Protein AF-D9ZNB1-F1 (afdb_monomer_lite)

Structure (mmCIF, N/CA/C/O backbone):
data_AF-D9ZNB1-F1
#
_entry.id   AF-D9ZNB1-F1
#
loop_
_atom_site.group_PDB
_atom_site.id
_atom_site.type_symbol
_atom_site.label_atom_id
_atom_site.label_alt_id
_atom_site.label_comp_id
_atom_site.label_asym_id
_atom_site.label_entity_id
_atom_site.label_seq_id
_atom_site.pdbx_PDB_ins_code
_atom_site.Cartn_x
_atom_site.Cartn_y
_atom_site.Cartn_z
_atom_site.occupancy
_atom_site.B_iso_or_equiv
_atom_site.auth_seq_id
_atom_site.auth_comp_id
_atom_site.auth_asym_id
_atom_site.auth_atom_id
_atom_site.pdbx_PDB_model_num
ATOM 1 N N . LYS A 1 1 ? -33.745 7.084 -6.296 1.00 55.97 1 LYS A N 1
ATOM 2 C CA . LYS A 1 1 ? -33.841 6.825 -4.842 1.00 55.97 1 LYS A CA 1
ATOM 3 C C . LYS A 1 1 ? -33.236 5.463 -4.543 1.00 55.97 1 LYS A C 1
ATOM 5 O O . LYS A 1 1 ? -32.115 5.481 -4.077 1.00 55.97 1 LYS A O 1
ATOM 10 N N . GLU A 1 2 ? -33.804 4.361 -5.046 1.00 71.06 2 GLU A N 1
ATOM 11 C CA . GLU A 1 2 ? -33.255 2.997 -4.862 1.00 71.06 2 GLU A CA 1
ATOM 12 C C . GLU A 1 2 ? -31.749 2.839 -5.142 1.00 71.06 2 GLU A C 1
ATOM 14 O O . GLU A 1 2 ? -31.049 2.213 -4.363 1.00 71.06 2 GLU A O 1
ATOM 19 N N . LEU A 1 3 ? -31.217 3.439 -6.212 1.00 70.44 3 LEU A N 1
ATOM 20 C CA . LEU A 1 3 ? -29.796 3.292 -6.569 1.00 70.44 3 LEU A CA 1
ATOM 21 C C . LEU A 1 3 ? -28.836 3.960 -5.569 1.00 70.44 3 LEU A C 1
ATOM 23 O O . LEU A 1 3 ? -27.755 3.444 -5.312 1.00 70.44 3 LEU A O 1
ATOM 27 N N . MET A 1 4 ? -29.246 5.091 -4.995 1.00 76.38 4 MET A N 1
ATOM 28 C CA . MET A 1 4 ? -28.465 5.794 -3.973 1.00 76.38 4 MET A CA 1
ATOM 29 C C . MET A 1 4 ? -28.568 5.073 -2.628 1.00 76.38 4 MET A C 1
ATOM 31 O O . MET A 1 4 ? -27.586 4.992 -1.900 1.00 76.38 4 MET A O 1
ATOM 35 N N . ASP A 1 5 ? -29.734 4.491 -2.343 1.00 80.62 5 ASP A N 1
ATOM 36 C CA . ASP A 1 5 ? -29.949 3.678 -1.147 1.00 80.62 5 ASP A CA 1
ATOM 37 C C . ASP A 1 5 ? -29.066 2.412 -1.193 1.00 80.62 5 ASP A C 1
ATOM 39 O O . ASP A 1 5 ? -28.402 2.093 -0.210 1.00 80.62 5 ASP A O 1
ATOM 43 N N . LEU A 1 6 ? -28.945 1.770 -2.364 1.00 87.06 6 LEU A N 1
ATOM 44 C CA . LEU A 1 6 ? -28.043 0.629 -2.588 1.00 87.06 6 LEU A CA 1
ATOM 45 C C . LEU A 1 6 ? -26.555 1.001 -2.472 1.00 87.06 6 LEU A C 1
ATOM 47 O O . LEU A 1 6 ? -25.766 0.223 -1.943 1.00 87.06 6 LEU A O 1
ATOM 51 N N . GLN A 1 7 ? -26.150 2.182 -2.952 1.00 87.31 7 GLN A N 1
ATOM 52 C CA . GLN A 1 7 ? -24.760 2.650 -2.833 1.00 87.31 7 GLN A CA 1
ATOM 53 C C . GLN A 1 7 ? -24.354 2.914 -1.377 1.00 87.31 7 GLN A C 1
ATOM 55 O O . GLN A 1 7 ? -23.200 2.696 -1.009 1.00 87.31 7 GLN A O 1
ATOM 60 N N . LEU A 1 8 ? -25.292 3.380 -0.550 1.00 88.75 8 LEU A N 1
ATOM 61 C CA . LEU A 1 8 ? -25.042 3.700 0.854 1.00 88.75 8 LEU A CA 1
ATOM 62 C C . LEU A 1 8 ? -25.183 2.492 1.787 1.00 88.75 8 LEU A C 1
ATOM 64 O O . LEU A 1 8 ? -24.652 2.529 2.892 1.00 88.75 8 LEU A O 1
ATOM 68 N N . GLU A 1 9 ? -25.830 1.408 1.353 1.00 89.19 9 GLU A N 1
ATOM 69 C CA . GLU A 1 9 ? -26.127 0.240 2.196 1.00 89.19 9 GLU A CA 1
ATOM 70 C C . GLU A 1 9 ? -24.878 -0.379 2.850 1.00 89.19 9 GLU A C 1
ATOM 72 O O . GLU A 1 9 ? -24.932 -0.823 3.996 1.00 89.19 9 GLU A O 1
ATOM 77 N N . ARG A 1 10 ? -23.742 -0.402 2.138 1.00 89.56 10 ARG A N 1
ATOM 78 C CA . ARG A 1 10 ? -22.479 -1.013 2.605 1.00 89.56 10 ARG A CA 1
ATOM 79 C C . ARG A 1 10 ? -21.280 -0.071 2.540 1.00 89.56 10 ARG A C 1
ATOM 81 O O . ARG A 1 10 ? -20.132 -0.513 2.533 1.00 89.56 10 ARG A O 1
ATOM 88 N N . ILE A 1 11 ? -21.528 1.237 2.492 1.00 91.50 11 ILE A N 1
ATOM 89 C CA . ILE A 1 11 ? -20.459 2.242 2.408 1.00 91.50 11 ILE A CA 1
ATOM 90 C C . ILE A 1 11 ? -19.550 2.227 3.649 1.00 91.50 11 ILE A C 1
ATOM 92 O O . ILE A 1 11 ? -18.359 2.522 3.562 1.00 91.50 11 ILE A O 1
ATOM 96 N N . ASN A 1 12 ? -20.097 1.813 4.795 1.00 90.81 12 ASN A N 1
ATOM 97 C CA . ASN A 1 12 ? -19.417 1.750 6.087 1.00 90.81 12 ASN A CA 1
ATOM 98 C C . ASN A 1 12 ? -18.212 0.790 6.125 1.00 90.81 12 ASN A C 1
ATOM 100 O O . ASN A 1 12 ? -17.349 0.946 6.993 1.00 90.81 12 ASN A O 1
ATOM 104 N N . VAL A 1 13 ? -18.139 -0.169 5.191 1.00 92.62 13 VAL A N 1
ATOM 105 C CA . VAL A 1 13 ? -17.016 -1.114 5.062 1.00 92.62 13 VAL A CA 1
ATOM 106 C C . VAL A 1 13 ? -15.708 -0.366 4.800 1.00 92.62 13 VAL A C 1
ATOM 108 O O . VAL A 1 13 ? -14.716 -0.600 5.482 1.00 92.62 13 VAL A O 1
ATOM 111 N N . TYR A 1 14 ? -15.726 0.583 3.862 1.00 94.12 14 TYR A N 1
ATOM 112 C CA . TYR A 1 14 ? -14.538 1.331 3.437 1.00 94.12 14 TYR A CA 1
ATOM 113 C C . TYR A 1 14 ? -14.492 2.765 3.956 1.00 94.12 14 TYR A C 1
ATOM 115 O O . TYR A 1 14 ? -13.427 3.382 3.968 1.00 94.12 14 TYR A O 1
ATOM 123 N N . TYR A 1 15 ? -15.625 3.305 4.403 1.00 93.88 15 TYR A N 1
ATOM 124 C CA . TYR A 1 15 ? -15.724 4.686 4.849 1.00 93.88 15 TYR A CA 1
ATOM 125 C C . TYR A 1 15 ? -16.226 4.781 6.289 1.00 93.88 15 TYR A C 1
ATOM 127 O O . TYR A 1 15 ? -17.107 4.051 6.736 1.00 93.88 15 TYR A O 1
ATOM 135 N N . ASN A 1 16 ? -15.665 5.736 7.018 1.00 90.69 16 ASN A N 1
ATOM 136 C CA . ASN A 1 16 ? -16.231 6.257 8.249 1.00 90.69 16 ASN A CA 1
ATOM 137 C C . ASN A 1 16 ? -17.241 7.354 7.906 1.00 90.69 16 ASN A C 1
ATOM 139 O O . ASN A 1 16 ? -16.922 8.257 7.129 1.00 90.69 16 ASN A O 1
ATOM 143 N N . GLU A 1 17 ? -18.416 7.330 8.527 1.00 88.81 17 GLU A N 1
ATOM 144 C CA . GLU A 1 17 ? -19.334 8.465 8.483 1.00 88.81 17 GLU A CA 1
ATOM 145 C C . GLU A 1 17 ? -18.879 9.522 9.500 1.00 88.81 17 GLU A C 1
ATOM 147 O O . GLU A 1 17 ? -18.821 9.283 10.705 1.00 88.81 17 GLU A O 1
ATOM 152 N N . GLY A 1 18 ? -18.471 10.684 8.999 1.00 81.75 18 GLY A N 1
ATOM 153 C CA . GLY A 1 18 ? -18.115 11.849 9.795 1.00 81.75 18 GLY A CA 1
ATOM 154 C C . GLY A 1 18 ? -19.288 12.813 9.976 1.00 81.75 18 GLY A C 1
ATOM 155 O O . GLY A 1 18 ? -20.417 12.578 9.549 1.00 81.75 18 GLY A O 1
ATOM 156 N N . ASN A 1 19 ? -19.003 13.970 10.575 1.00 78.56 19 ASN A N 1
ATOM 157 C CA . ASN A 1 19 ? -20.013 15.008 10.768 1.00 78.56 19 ASN A CA 1
ATOM 158 C C . ASN A 1 19 ? -20.568 15.522 9.427 1.00 78.56 19 ASN A C 1
ATOM 160 O O . ASN A 1 19 ? -19.823 15.719 8.466 1.00 78.56 19 ASN A O 1
ATOM 164 N N . GLN A 1 20 ? -21.870 15.826 9.411 1.00 79.31 20 GLN A N 1
ATOM 165 C CA . GLN A 1 20 ? -22.581 16.430 8.273 1.00 79.31 20 GLN A CA 1
ATOM 166 C C . GLN A 1 20 ? -22.623 15.554 7.004 1.00 79.31 20 GLN A C 1
ATOM 168 O O . GLN A 1 20 ? -22.636 16.086 5.896 1.00 79.31 20 GLN A O 1
ATOM 173 N N . GLY A 1 21 ? -22.646 14.223 7.148 1.00 79.62 21 GLY A N 1
ATOM 174 C CA . GLY A 1 21 ? -22.774 13.300 6.011 1.00 79.62 21 GLY A CA 1
ATOM 175 C C . GLY A 1 21 ? -21.519 13.214 5.137 1.00 79.62 21 GLY A C 1
ATOM 176 O O . GLY A 1 21 ? -21.605 12.882 3.955 1.00 79.62 21 GLY A O 1
ATOM 177 N N . LYS A 1 22 ? -20.346 13.550 5.693 1.00 87.56 22 LYS A N 1
ATOM 178 C CA . LYS A 1 22 ? -19.055 13.378 5.017 1.00 87.56 22 LYS A CA 1
ATOM 179 C C . LYS A 1 22 ? -18.529 11.967 5.244 1.00 87.56 22 LYS A C 1
ATOM 181 O O . LYS A 1 22 ? -18.297 11.582 6.384 1.00 87.56 22 LYS A O 1
ATOM 186 N N . TYR A 1 23 ? -18.264 11.244 4.165 1.00 90.56 23 TYR A N 1
ATOM 187 C CA . TYR A 1 23 ? -17.655 9.918 4.216 1.00 90.56 23 TYR A CA 1
ATOM 188 C C . TYR A 1 23 ? -16.141 10.026 4.067 1.00 90.56 23 TYR A C 1
ATOM 190 O O . TYR A 1 23 ? -15.641 10.608 3.105 1.00 90.56 23 TYR A O 1
ATOM 198 N N . VAL A 1 24 ? -15.414 9.474 5.031 1.00 92.25 24 VAL A N 1
ATOM 199 C CA . VAL A 1 24 ? -13.955 9.558 5.110 1.00 92.25 24 VAL A CA 1
ATOM 200 C C . VAL A 1 24 ? -13.360 8.160 4.944 1.00 92.25 24 VAL A C 1
ATOM 202 O O . VAL A 1 24 ? -13.739 7.276 5.713 1.00 92.25 24 VAL A O 1
ATOM 205 N N . PRO A 1 25 ? -12.438 7.928 3.992 1.00 94.38 25 PRO A N 1
ATOM 206 C CA . PRO A 1 25 ? -11.851 6.608 3.777 1.00 94.38 25 PRO A CA 1
ATOM 207 C C . PRO A 1 25 ? -11.170 6.054 5.036 1.00 94.38 25 PRO A C 1
ATOM 209 O O . PRO A 1 25 ? -10.446 6.773 5.731 1.00 94.38 25 PRO A O 1
ATOM 212 N N . ARG A 1 26 ? -11.364 4.760 5.305 1.00 94.44 26 ARG A N 1
ATOM 213 C CA . ARG A 1 26 ? -10.605 3.975 6.292 1.00 94.44 26 ARG A CA 1
ATOM 214 C C . ARG A 1 26 ? -9.258 3.575 5.686 1.00 94.44 26 ARG A C 1
ATOM 216 O O . ARG A 1 26 ? -9.045 2.423 5.329 1.00 94.44 26 ARG A O 1
ATOM 223 N N . ALA A 1 27 ? -8.374 4.553 5.512 1.00 94.56 27 ALA A N 1
ATOM 224 C CA . ALA A 1 27 ? -7.068 4.359 4.891 1.00 94.56 27 ALA A CA 1
ATOM 225 C C . ALA A 1 27 ? -5.950 4.964 5.744 1.00 94.56 27 ALA A C 1
ATOM 227 O O . ALA A 1 27 ? -6.138 6.001 6.387 1.00 94.56 27 ALA A O 1
ATOM 228 N N . VAL A 1 28 ? -4.782 4.323 5.698 1.00 95.62 28 VAL A N 1
ATOM 229 C CA . VAL A 1 28 ? -3.520 4.819 6.256 1.00 95.62 28 VAL A CA 1
ATOM 230 C C . VAL A 1 28 ? -2.522 4.887 5.106 1.00 95.62 28 VAL A C 1
ATOM 232 O O . VAL A 1 28 ? -2.307 3.894 4.414 1.00 95.62 28 VAL A O 1
ATOM 235 N N . LEU A 1 29 ? -1.962 6.070 4.866 1.00 95.31 29 LEU A N 1
ATOM 236 C CA . LEU A 1 29 ? -1.001 6.320 3.800 1.00 95.31 29 LEU A CA 1
ATOM 237 C C . LEU A 1 29 ? 0.384 6.407 4.416 1.00 95.31 29 LEU A C 1
ATOM 239 O O . LEU A 1 29 ? 0.616 7.228 5.304 1.00 95.31 29 LEU A O 1
ATOM 243 N N . VAL A 1 30 ? 1.280 5.550 3.939 1.00 95.25 30 VAL A N 1
ATOM 244 C CA . VAL A 1 30 ? 2.605 5.367 4.523 1.00 95.25 30 VAL A CA 1
ATOM 245 C C . VAL A 1 30 ? 3.661 5.484 3.441 1.00 95.25 30 VAL A C 1
ATOM 247 O O . VAL A 1 30 ? 3.573 4.807 2.419 1.00 95.25 30 VAL A O 1
ATOM 250 N N . ASP A 1 31 ? 4.669 6.314 3.680 1.00 94.88 31 ASP A N 1
ATOM 251 C CA . ASP A 1 31 ? 5.884 6.344 2.870 1.00 94.88 31 ASP A CA 1
ATOM 252 C C . ASP A 1 31 ? 7.070 6.816 3.716 1.00 94.88 31 ASP A C 1
ATOM 254 O O . ASP A 1 31 ? 6.924 7.589 4.654 1.00 94.88 31 ASP A O 1
ATOM 258 N N . LEU A 1 32 ? 8.271 6.363 3.399 1.00 92.62 32 LEU A N 1
ATOM 259 C CA . LEU A 1 32 ? 9.486 6.811 4.073 1.00 92.62 32 LEU A CA 1
ATOM 260 C C . LEU A 1 32 ? 9.953 8.185 3.564 1.00 92.62 32 LEU A C 1
ATOM 262 O O . LEU A 1 32 ? 10.773 8.837 4.209 1.00 92.62 32 LEU A O 1
ATOM 266 N N . GLU A 1 33 ? 9.383 8.653 2.451 1.00 89.44 33 GLU A N 1
ATOM 267 C CA . GLU A 1 33 ? 9.642 9.967 1.869 1.00 89.44 33 GLU A CA 1
ATOM 268 C C . GLU A 1 33 ? 8.399 10.878 1.913 1.00 89.44 33 GLU A C 1
ATOM 270 O O . GLU A 1 33 ? 7.280 10.433 1.651 1.00 89.44 33 GLU A O 1
ATOM 275 N N . PRO A 1 34 ? 8.565 12.187 2.171 1.00 87.44 34 PRO A N 1
ATOM 276 C CA . PRO A 1 34 ? 7.436 13.117 2.234 1.00 87.44 34 PRO A CA 1
ATOM 277 C C . PRO A 1 34 ? 6.832 13.448 0.856 1.00 87.44 34 PRO A C 1
ATOM 279 O O . PRO A 1 34 ? 5.659 13.812 0.770 1.00 87.44 34 PRO A O 1
ATOM 282 N N . GLY A 1 35 ? 7.601 13.320 -0.234 1.00 87.88 35 GLY A N 1
ATOM 283 C CA . GLY A 1 35 ? 7.214 13.826 -1.561 1.00 87.88 35 GLY A CA 1
ATOM 284 C C . GLY A 1 35 ? 5.956 13.176 -2.153 1.00 87.88 35 GLY A C 1
ATOM 285 O O . GLY A 1 35 ? 5.152 13.841 -2.818 1.00 87.88 35 GLY A O 1
ATOM 286 N N . THR A 1 36 ? 5.731 11.893 -1.868 1.00 84.81 36 THR A N 1
ATOM 287 C CA . THR A 1 36 ? 4.535 11.169 -2.318 1.00 84.81 36 THR A CA 1
ATOM 288 C C . THR A 1 36 ? 3.267 11.730 -1.673 1.00 84.81 36 THR A C 1
ATOM 290 O O . THR A 1 36 ? 2.225 11.838 -2.322 1.00 84.81 36 THR A O 1
ATOM 293 N N . MET A 1 37 ? 3.352 12.167 -0.415 1.00 85.62 37 MET A N 1
ATOM 294 C CA . MET A 1 37 ? 2.199 12.655 0.346 1.00 85.62 37 MET A CA 1
ATOM 295 C C . MET A 1 37 ? 1.686 13.992 -0.182 1.00 85.62 37 MET A C 1
ATOM 297 O O . MET A 1 37 ? 0.474 14.188 -0.291 1.00 85.62 37 MET A O 1
ATOM 301 N N . ASP A 1 38 ? 2.592 14.885 -0.579 1.00 87.31 38 ASP A N 1
ATOM 302 C CA . ASP A 1 38 ? 2.224 16.157 -1.205 1.00 87.31 38 ASP A CA 1
ATOM 303 C C . ASP A 1 38 ? 1.520 15.933 -2.547 1.00 87.31 38 ASP A C 1
ATOM 305 O O . ASP A 1 38 ? 0.518 16.587 -2.845 1.00 87.31 38 ASP A O 1
ATOM 309 N N . SER A 1 39 ? 1.976 14.939 -3.314 1.00 89.12 39 SER A N 1
ATOM 310 C CA . SER A 1 39 ? 1.354 14.553 -4.584 1.00 89.12 39 SER A CA 1
ATOM 311 C C . SER A 1 39 ? -0.067 14.014 -4.386 1.00 89.12 39 SER A C 1
ATOM 313 O O . SER A 1 39 ? -0.981 14.397 -5.117 1.00 89.12 39 SER A O 1
ATOM 315 N N . VAL A 1 40 ? -0.291 13.178 -3.363 1.00 89.75 40 VAL A N 1
ATOM 316 C CA . VAL A 1 40 ? -1.633 12.668 -3.028 1.00 89.75 40 VAL A CA 1
ATOM 317 C C . VAL A 1 40 ? -2.554 13.799 -2.570 1.00 89.75 40 VAL A C 1
ATOM 319 O O . VAL A 1 40 ? -3.700 13.876 -3.014 1.00 89.75 40 VAL A O 1
ATOM 322 N N . ARG A 1 41 ? -2.063 14.707 -1.719 1.00 88.62 41 ARG A N 1
ATOM 323 C CA . ARG A 1 41 ? -2.841 15.853 -1.217 1.00 88.62 41 ARG A CA 1
ATOM 324 C C . ARG A 1 41 ? -3.224 16.836 -2.321 1.00 88.62 41 ARG A C 1
ATOM 326 O O . ARG A 1 41 ? -4.326 17.378 -2.279 1.00 88.62 41 ARG A O 1
ATOM 333 N N . ALA A 1 42 ? -2.341 17.046 -3.296 1.00 90.44 42 ALA A N 1
ATOM 334 C CA . ALA A 1 42 ? -2.604 17.872 -4.473 1.00 90.44 42 ALA A CA 1
ATOM 335 C C . ALA A 1 42 ? -3.517 17.184 -5.507 1.00 90.44 42 ALA A C 1
ATOM 337 O O . ALA A 1 42 ? -4.029 17.844 -6.412 1.00 90.44 42 ALA A O 1
ATOM 338 N N . GLY A 1 43 ? -3.725 15.870 -5.383 1.00 89.94 43 GLY A N 1
ATOM 339 C CA . GLY A 1 43 ? -4.595 15.093 -6.256 1.00 89.94 43 GLY A CA 1
ATOM 340 C C . GLY A 1 43 ? -6.085 15.439 -6.109 1.00 89.94 43 GLY A C 1
ATOM 341 O O . GLY A 1 43 ? -6.506 16.046 -5.121 1.00 89.94 43 GLY A O 1
ATOM 342 N N . PRO A 1 44 ? -6.930 14.991 -7.057 1.00 90.56 44 PRO A N 1
ATOM 343 C CA . PRO A 1 44 ? -8.357 15.337 -7.105 1.00 90.56 44 PRO A CA 1
ATOM 344 C C . PRO A 1 44 ? -9.139 14.901 -5.856 1.00 90.56 44 PRO A C 1
ATOM 346 O O . PRO A 1 44 ? -10.139 15.519 -5.500 1.00 90.56 44 PRO A O 1
ATOM 349 N N . HIS A 1 45 ? -8.667 13.853 -5.177 1.00 88.69 45 HIS A N 1
ATOM 350 C CA . HIS A 1 45 ? -9.302 13.261 -4.000 1.00 88.69 45 HIS A CA 1
ATOM 351 C C . HIS A 1 45 ? -8.484 13.449 -2.712 1.00 88.69 45 HIS A C 1
ATOM 353 O O . HIS A 1 45 ? -8.820 12.864 -1.685 1.00 88.69 45 HIS A O 1
ATOM 359 N N . GLY A 1 46 ? -7.427 14.270 -2.729 1.00 86.19 46 GLY A N 1
ATOM 360 C CA . GLY A 1 46 ? -6.510 14.418 -1.593 1.00 86.19 46 GLY A CA 1
ATOM 361 C C . GLY A 1 46 ? -7.182 14.917 -0.310 1.00 86.19 46 GLY A C 1
ATOM 362 O O . GLY A 1 46 ? -6.806 14.512 0.786 1.00 86.19 46 GLY A O 1
ATOM 363 N N . GLN A 1 47 ? -8.233 15.734 -0.443 1.00 87.69 47 GLN A N 1
ATOM 364 C CA . GLN A 1 47 ? -8.997 16.285 0.685 1.00 87.69 47 GLN A CA 1
ATOM 365 C C . GLN A 1 47 ? -9.968 15.283 1.334 1.00 87.69 47 GLN A C 1
ATOM 367 O O . GLN A 1 47 ? -10.575 15.608 2.354 1.00 87.69 47 GLN A O 1
ATOM 372 N N . LEU A 1 48 ? -10.147 14.086 0.756 1.00 90.06 48 LEU A N 1
ATOM 373 C CA . LEU A 1 48 ? -10.990 13.042 1.349 1.00 90.06 48 LEU A CA 1
ATOM 374 C C . LEU A 1 48 ? -10.319 12.378 2.554 1.00 90.06 48 LEU A C 1
ATOM 376 O O . LEU A 1 48 ? -11.011 11.931 3.465 1.00 90.06 48 LEU A O 1
ATOM 380 N N . PHE A 1 49 ? -8.990 12.296 2.557 1.00 90.19 49 PHE A N 1
ATOM 381 C CA . PHE A 1 49 ? -8.229 11.609 3.596 1.00 90.19 49 PHE A CA 1
ATOM 382 C C . PHE A 1 49 ? -8.034 12.493 4.831 1.00 90.19 49 PHE A C 1
ATOM 384 O O . PHE A 1 49 ? -7.840 13.706 4.727 1.00 90.19 49 PHE A O 1
ATOM 391 N N . LYS A 1 50 ? -8.044 11.881 6.022 1.00 89.00 50 LYS A N 1
ATOM 392 C CA . LYS A 1 50 ? -7.733 12.601 7.265 1.00 89.00 50 LYS A CA 1
ATOM 393 C C . LYS A 1 50 ? -6.250 12.977 7.263 1.00 89.00 50 LYS A C 1
ATOM 395 O O . LYS A 1 50 ? -5.439 12.121 6.925 1.00 89.00 50 LYS A O 1
ATOM 400 N N . PRO A 1 51 ? -5.866 14.185 7.707 1.00 88.44 51 PRO A N 1
ATOM 401 C CA . PRO A 1 51 ? -4.456 14.534 7.885 1.00 88.44 51 PRO A CA 1
ATOM 402 C C . PRO A 1 51 ? -3.692 13.528 8.759 1.00 88.44 51 PRO A C 1
ATOM 404 O O . PRO A 1 51 ? -2.562 13.184 8.429 1.00 88.44 51 PRO A O 1
ATOM 407 N N . ASP A 1 52 ? -4.347 12.995 9.794 1.00 88.81 52 ASP A N 1
ATOM 408 C CA . ASP A 1 52 ? -3.783 12.006 10.726 1.00 88.81 52 ASP A CA 1
ATOM 409 C C . ASP A 1 52 ? -3.560 10.617 10.100 1.00 88.81 52 ASP A C 1
ATOM 411 O O . ASP A 1 52 ? -2.865 9.788 10.681 1.00 88.81 52 ASP A O 1
ATOM 415 N N . SER A 1 53 ? -4.144 10.344 8.927 1.00 89.69 53 SER A N 1
ATOM 416 C CA . SER A 1 53 ? -3.932 9.094 8.184 1.00 89.69 53 SER A CA 1
ATOM 417 C C . SER A 1 53 ? -2.608 9.073 7.418 1.00 89.69 53 SER A C 1
ATOM 419 O O . SER A 1 53 ? -2.237 8.024 6.900 1.00 89.69 53 SER A O 1
ATOM 421 N N . PHE A 1 54 ? -1.920 10.212 7.295 1.00 93.00 54 PHE A N 1
ATOM 422 C CA . PHE A 1 54 ? -0.646 10.321 6.589 1.00 93.00 54 PHE A CA 1
ATOM 423 C C . PHE A 1 54 ? 0.504 10.140 7.578 1.00 93.00 54 PHE A C 1
ATOM 425 O O . PHE A 1 54 ? 0.736 11.005 8.423 1.00 93.00 54 PHE A O 1
ATOM 432 N N . VAL A 1 55 ? 1.252 9.050 7.442 1.00 94.19 55 VAL A N 1
ATOM 433 C CA . VAL A 1 55 ? 2.444 8.768 8.245 1.00 94.19 55 VAL A CA 1
ATOM 434 C C . VAL A 1 55 ? 3.637 8.715 7.309 1.00 94.19 55 VAL A C 1
ATOM 436 O O . VAL A 1 55 ? 3.661 7.904 6.387 1.00 94.19 55 VAL A O 1
ATOM 439 N N . PHE A 1 56 ? 4.617 9.591 7.513 1.00 93.19 56 PHE A N 1
ATOM 440 C CA . PHE A 1 56 ? 5.771 9.642 6.627 1.00 93.19 56 PHE A CA 1
ATOM 441 C C . PHE A 1 56 ? 7.095 9.885 7.341 1.00 93.19 56 PHE A C 1
ATOM 443 O O . PHE A 1 56 ? 7.151 10.552 8.375 1.00 93.19 56 PHE A O 1
ATOM 450 N N . GLY A 1 57 ? 8.155 9.320 6.767 1.00 90.94 57 GLY A N 1
ATOM 451 C CA . GLY A 1 57 ? 9.533 9.509 7.204 1.00 90.94 57 GLY A CA 1
ATOM 452 C C . GLY A 1 57 ? 10.193 10.744 6.585 1.00 90.94 57 GLY A C 1
ATOM 453 O O . GLY A 1 57 ? 9.590 11.500 5.823 1.00 90.94 57 GLY A O 1
ATOM 454 N N . GLN A 1 58 ? 11.467 10.949 6.922 1.00 87.44 58 GLN A N 1
ATOM 455 C CA . GLN A 1 58 ? 12.316 11.986 6.317 1.00 87.44 58 GLN A CA 1
ATOM 456 C C . GLN A 1 58 ? 13.379 11.410 5.368 1.00 87.44 58 GLN A C 1
ATOM 458 O O . GLN A 1 58 ? 14.121 12.166 4.744 1.00 87.44 58 GLN A O 1
ATOM 463 N N . SER A 1 59 ? 13.477 10.085 5.280 1.00 85.81 59 SER A N 1
ATOM 464 C CA . SER A 1 59 ? 14.595 9.361 4.683 1.00 85.81 59 SER A CA 1
ATOM 465 C C . SER A 1 59 ? 14.056 8.155 3.930 1.00 85.81 59 SER A C 1
ATOM 467 O O . SER A 1 59 ? 13.415 7.295 4.521 1.00 85.81 59 SER A O 1
ATOM 469 N N . GLY A 1 60 ? 14.296 8.094 2.622 1.00 87.44 60 GLY A N 1
ATOM 470 C CA . GLY A 1 60 ? 13.820 7.001 1.783 1.00 87.44 60 GLY A CA 1
ATOM 471 C C . GLY A 1 60 ? 14.637 5.718 1.918 1.00 87.44 60 GLY A C 1
ATOM 472 O O . GLY A 1 60 ? 15.849 5.726 2.151 1.00 87.44 60 GLY A O 1
ATOM 473 N N . ALA A 1 61 ? 13.993 4.580 1.651 1.00 89.12 61 ALA A N 1
ATOM 474 C CA . ALA A 1 61 ? 14.678 3.288 1.609 1.00 89.12 61 ALA A CA 1
ATOM 475 C C . ALA A 1 61 ? 15.641 3.141 0.411 1.00 89.12 61 ALA A C 1
ATOM 477 O O . ALA A 1 61 ? 16.490 2.250 0.422 1.00 89.12 61 ALA A O 1
ATOM 478 N N . GLY A 1 62 ? 15.522 3.980 -0.629 1.00 90.19 62 GLY A N 1
ATOM 479 C CA . GLY A 1 62 ? 16.430 3.988 -1.784 1.00 90.19 62 GLY A CA 1
ATOM 480 C C . GLY A 1 62 ? 16.525 2.639 -2.506 1.00 90.19 62 GLY A C 1
ATOM 481 O O . GLY A 1 62 ? 17.626 2.157 -2.760 1.00 90.19 62 GLY A O 1
ATOM 482 N N . ASN A 1 63 ? 15.380 2.002 -2.779 1.00 91.31 63 ASN A N 1
ATOM 483 C CA . ASN A 1 63 ? 15.278 0.666 -3.389 1.00 91.31 63 ASN A CA 1
ATOM 484 C C . ASN A 1 63 ? 16.022 -0.452 -2.636 1.00 91.31 63 ASN A C 1
ATOM 486 O O . ASN A 1 63 ? 16.374 -1.467 -3.231 1.00 91.31 63 ASN A O 1
ATOM 490 N N . ASN A 1 64 ? 16.240 -0.297 -1.328 1.00 94.25 64 ASN A N 1
ATOM 491 C CA . ASN A 1 64 ? 16.852 -1.320 -0.489 1.00 94.25 64 ASN A CA 1
ATOM 492 C C . ASN A 1 64 ? 15.832 -1.900 0.498 1.00 94.25 64 ASN A C 1
ATOM 494 O O . ASN A 1 64 ? 15.421 -1.226 1.446 1.00 94.25 64 ASN A O 1
ATOM 498 N N . TRP A 1 65 ? 15.466 -3.169 0.297 1.00 96.00 65 TRP A N 1
ATOM 499 C CA . TRP A 1 65 ? 14.556 -3.895 1.183 1.00 96.00 65 TRP A CA 1
ATOM 500 C C . TRP A 1 65 ? 15.026 -3.904 2.643 1.00 96.00 65 TRP A C 1
ATOM 502 O O . TRP A 1 65 ? 14.232 -3.655 3.543 1.00 96.00 65 TRP A O 1
ATOM 512 N N . ALA A 1 66 ? 16.323 -4.109 2.896 1.00 95.75 66 ALA A N 1
ATOM 513 C CA . ALA A 1 66 ? 16.854 -4.186 4.256 1.00 95.75 66 ALA A CA 1
ATOM 514 C C . ALA A 1 66 ? 16.739 -2.850 5.003 1.00 95.75 66 ALA A C 1
ATOM 516 O O . ALA A 1 66 ? 16.486 -2.849 6.204 1.00 95.75 66 ALA A O 1
ATOM 517 N N . LYS A 1 67 ? 16.861 -1.715 4.300 1.00 95.00 67 LYS A N 1
ATOM 518 C CA . LYS A 1 67 ? 16.598 -0.401 4.905 1.00 95.00 67 LYS A CA 1
ATOM 519 C C . LYS A 1 67 ? 15.131 -0.238 5.286 1.00 95.00 67 LYS A C 1
ATOM 521 O O . LYS A 1 67 ? 14.827 0.216 6.383 1.00 95.00 67 LYS A O 1
ATOM 526 N N . GLY A 1 68 ? 14.228 -0.637 4.389 1.00 94.81 68 GLY A N 1
ATOM 527 C CA . GLY A 1 68 ? 12.793 -0.613 4.661 1.00 94.81 68 GLY A CA 1
ATOM 528 C C . GLY A 1 68 ? 12.390 -1.553 5.800 1.00 94.81 68 GLY A C 1
ATOM 529 O O . GLY A 1 68 ? 11.518 -1.212 6.582 1.00 94.81 68 GLY A O 1
ATOM 530 N N . HIS A 1 69 ? 13.028 -2.716 5.924 1.00 95.94 69 HIS A N 1
ATOM 531 C CA . HIS A 1 69 ? 12.615 -3.744 6.879 1.00 95.94 69 HIS A CA 1
ATOM 532 C C . HIS A 1 69 ? 13.309 -3.644 8.247 1.00 95.94 69 HIS A C 1
ATOM 534 O O . HIS A 1 69 ? 12.684 -3.904 9.268 1.00 95.94 69 HIS A O 1
ATOM 540 N N . TYR A 1 70 ? 14.595 -3.283 8.293 1.00 95.00 70 TYR A N 1
ATOM 541 C CA . TYR A 1 70 ? 15.389 -3.342 9.527 1.00 95.00 70 TYR A CA 1
ATOM 542 C C . TYR A 1 70 ? 15.835 -1.985 10.074 1.00 95.00 70 TYR A C 1
ATOM 544 O O . TYR A 1 70 ? 16.207 -1.932 11.243 1.00 95.00 70 TYR A O 1
ATOM 552 N N . THR A 1 71 ? 15.845 -0.913 9.272 1.00 93.94 71 THR A N 1
ATOM 553 C CA . THR A 1 71 ? 16.332 0.403 9.728 1.00 93.94 71 THR A CA 1
ATOM 554 C C . THR A 1 71 ? 15.243 1.469 9.669 1.00 93.94 71 THR A C 1
ATOM 556 O O . THR A 1 71 ? 14.505 1.633 10.632 1.00 93.94 71 THR A O 1
ATOM 559 N N . GLU A 1 72 ? 15.078 2.149 8.537 1.00 93.00 72 GLU A N 1
ATOM 560 C CA . GLU A 1 72 ? 14.204 3.322 8.403 1.00 93.00 72 GLU A CA 1
ATOM 561 C C . GLU A 1 72 ? 12.733 2.954 8.635 1.00 93.00 72 GLU A C 1
ATOM 563 O O . GLU A 1 72 ? 12.003 3.651 9.335 1.00 93.00 72 GLU A O 1
ATOM 568 N N . GLY A 1 73 ? 12.283 1.824 8.076 1.00 92.44 73 GLY A N 1
ATOM 569 C CA . GLY A 1 73 ? 10.903 1.385 8.282 1.00 92.44 73 GLY A CA 1
ATOM 570 C C . GLY A 1 73 ? 10.646 0.841 9.680 1.00 92.44 73 GLY A C 1
ATOM 571 O O . GLY A 1 73 ? 9.531 0.989 10.167 1.00 92.44 73 GLY A O 1
ATOM 572 N N . ALA A 1 74 ? 11.661 0.300 10.359 1.00 92.69 74 ALA A N 1
ATOM 573 C CA . ALA A 1 74 ? 11.535 -0.135 11.749 1.00 92.69 74 ALA A CA 1
ATOM 574 C C . ALA A 1 74 ? 11.384 1.053 12.715 1.00 92.69 74 ALA A C 1
ATOM 576 O O . ALA A 1 74 ? 10.701 0.927 13.724 1.00 92.69 74 ALA A O 1
ATOM 577 N N . GLU A 1 75 ? 11.953 2.216 12.392 1.00 93.19 75 GLU A N 1
ATOM 578 C CA . GLU A 1 75 ? 11.737 3.442 13.170 1.00 93.19 75 GLU A CA 1
ATOM 579 C C . GLU A 1 75 ? 10.324 4.017 12.973 1.00 93.19 75 GLU A C 1
ATOM 581 O O . GLU A 1 75 ? 9.740 4.567 13.907 1.00 93.19 75 GLU A O 1
ATOM 586 N N . LEU A 1 76 ? 9.748 3.879 11.770 1.00 94.31 76 LEU A N 1
ATOM 587 C CA . LEU A 1 76 ? 8.433 4.445 11.444 1.00 94.31 76 LEU A CA 1
ATOM 588 C C . LEU A 1 76 ? 7.255 3.505 11.767 1.00 94.31 76 LEU A C 1
ATOM 590 O O . LEU A 1 76 ? 6.135 3.980 11.966 1.00 94.31 76 LEU A O 1
ATOM 594 N N . VAL A 1 77 ? 7.476 2.186 11.821 1.00 94.94 77 VAL A N 1
ATOM 595 C CA . VAL A 1 77 ? 6.399 1.181 11.919 1.00 94.94 77 VAL A CA 1
ATOM 596 C C . VAL A 1 77 ? 5.511 1.365 13.148 1.00 94.94 77 VAL A C 1
ATOM 598 O O . VAL A 1 77 ? 4.294 1.253 13.023 1.00 94.94 77 VAL A O 1
ATOM 601 N N . ASP A 1 78 ? 6.072 1.727 14.304 1.00 94.25 78 ASP A N 1
ATOM 602 C CA . ASP A 1 78 ? 5.293 1.911 15.535 1.00 94.25 78 ASP A CA 1
ATOM 603 C C . ASP A 1 78 ? 4.285 3.060 15.396 1.00 94.25 78 ASP A C 1
ATOM 605 O O . ASP A 1 78 ? 3.124 2.935 15.790 1.00 94.25 78 ASP A O 1
ATOM 609 N N . SER A 1 79 ? 4.691 4.146 14.729 1.00 95.00 79 SER A N 1
ATOM 610 C CA . SER A 1 79 ? 3.804 5.280 14.442 1.00 95.00 79 SER A CA 1
ATOM 611 C C . SER A 1 79 ? 2.670 4.888 13.493 1.00 95.00 79 SER A C 1
ATOM 613 O O . SER A 1 79 ? 1.539 5.344 13.653 1.00 95.00 79 SER A O 1
ATOM 615 N N . VAL A 1 80 ? 2.952 4.024 12.511 1.00 95.94 80 VAL A N 1
ATOM 616 C CA . VAL A 1 80 ? 1.932 3.491 11.596 1.00 95.94 80 VAL A CA 1
ATOM 617 C C . VAL A 1 80 ? 0.958 2.586 12.347 1.00 95.94 80 VAL A C 1
ATOM 619 O O . VAL A 1 80 ? -0.254 2.749 12.202 1.00 95.94 80 VAL A O 1
ATOM 622 N N . LEU A 1 81 ? 1.464 1.667 13.174 1.00 96.00 81 LEU A N 1
ATOM 623 C CA . LEU A 1 81 ? 0.645 0.744 13.960 1.00 96.00 81 LEU A CA 1
ATOM 624 C C . LEU A 1 81 ? -0.297 1.488 14.908 1.00 96.00 81 LEU A C 1
ATOM 626 O O . LEU A 1 81 ? -1.458 1.109 15.022 1.00 96.00 81 LEU A O 1
ATOM 630 N N . ASP A 1 82 ? 0.137 2.592 15.514 1.00 95.88 82 ASP A N 1
ATOM 631 C CA . ASP A 1 82 ? -0.735 3.418 16.354 1.00 95.88 82 ASP A CA 1
ATOM 632 C C . ASP A 1 82 ? -1.912 4.028 15.581 1.00 95.88 82 ASP A C 1
ATOM 634 O O . ASP A 1 82 ? -3.026 4.114 16.105 1.00 95.88 82 ASP A O 1
ATOM 638 N N . VAL A 1 83 ? -1.708 4.442 14.328 1.00 95.88 83 VAL A N 1
ATOM 639 C CA . VAL A 1 83 ? -2.805 4.927 13.473 1.00 95.88 83 VAL A CA 1
ATOM 640 C C . VAL A 1 83 ? -3.717 3.770 13.065 1.00 95.88 83 VAL A C 1
ATOM 642 O O . VAL A 1 83 ? -4.940 3.915 13.115 1.00 95.88 83 VAL A O 1
ATOM 645 N N . VAL A 1 84 ? -3.145 2.612 12.726 1.00 95.69 84 VAL A N 1
ATOM 646 C CA . VAL A 1 84 ? -3.903 1.396 12.396 1.00 95.69 84 VAL A CA 1
ATOM 647 C C . VAL A 1 84 ? -4.783 0.967 13.574 1.00 95.69 84 VAL A C 1
ATOM 649 O O . VAL A 1 84 ? -5.976 0.748 13.375 1.00 95.69 84 VAL A O 1
ATOM 652 N N . ARG A 1 85 ? -4.257 0.950 14.806 1.00 95.44 85 ARG A N 1
ATOM 653 C CA . ARG A 1 85 ? -5.020 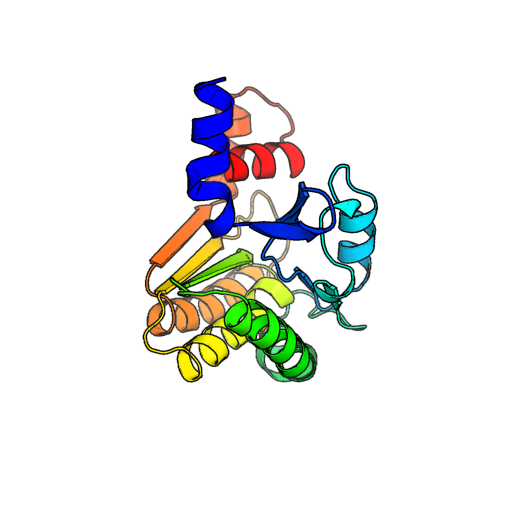0.679 16.039 1.00 95.44 85 ARG A CA 1
ATOM 654 C C . ARG A 1 85 ? -6.186 1.644 16.203 1.00 95.44 85 ARG A C 1
ATOM 656 O O . ARG A 1 85 ? -7.323 1.214 16.372 1.00 95.44 85 ARG A O 1
ATOM 663 N N . LYS A 1 86 ? -5.935 2.949 16.058 1.00 94.25 86 LYS A N 1
ATOM 664 C CA . LYS A 1 86 ? -6.978 3.985 16.150 1.00 94.25 86 LYS A CA 1
ATOM 665 C C . LYS A 1 86 ? -8.062 3.858 15.084 1.00 94.25 86 LYS A C 1
ATOM 667 O O . LYS A 1 86 ? -9.141 4.416 15.271 1.00 94.25 86 LYS A O 1
ATOM 672 N N . GLU A 1 87 ? -7.786 3.264 13.928 1.00 93.31 87 GLU A N 1
ATOM 673 C CA . GLU A 1 87 ? -8.810 2.999 12.909 1.00 93.31 87 GLU A CA 1
ATOM 674 C C . GLU A 1 87 ? -9.501 1.650 13.144 1.00 93.31 87 GLU A C 1
ATOM 676 O O . GLU A 1 87 ? -10.713 1.565 12.958 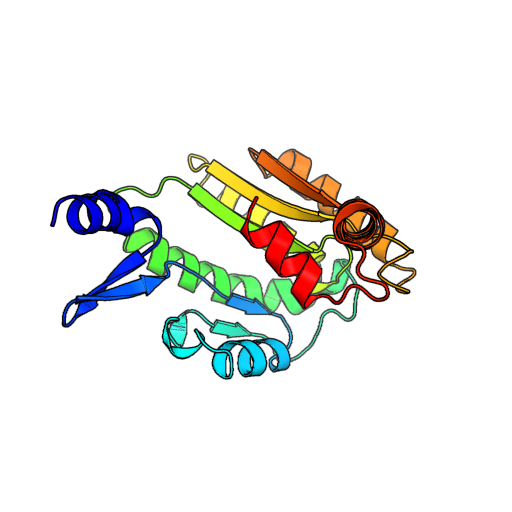1.00 93.31 87 GLU A O 1
ATOM 681 N N . ALA A 1 88 ? -8.787 0.642 13.649 1.00 93.25 88 ALA A N 1
ATOM 682 C CA . ALA A 1 88 ? -9.353 -0.640 14.063 1.00 93.25 88 ALA A CA 1
ATOM 683 C C . ALA A 1 88 ? -10.358 -0.487 15.219 1.00 93.25 88 ALA A C 1
ATOM 685 O O . ALA A 1 88 ? -11.438 -1.067 15.164 1.00 93.25 88 ALA A O 1
ATOM 686 N N . GLU A 1 89 ? -10.062 0.349 16.220 1.00 93.31 89 GLU A N 1
ATOM 687 C CA . GLU A 1 89 ? -10.966 0.650 17.344 1.00 93.31 89 GLU A CA 1
ATOM 688 C C . GLU A 1 89 ? -12.253 1.376 16.915 1.00 93.31 89 GLU A C 1
ATOM 690 O O . GLU A 1 89 ? -13.261 1.319 17.615 1.00 93.31 89 GLU A O 1
ATOM 695 N N . LYS A 1 90 ? -12.245 2.052 15.758 1.00 90.06 90 LYS A N 1
ATOM 696 C CA . LYS A 1 90 ? -13.430 2.716 15.182 1.00 90.06 90 LYS A CA 1
ATOM 697 C C . LYS A 1 90 ? -14.318 1.765 14.375 1.00 90.06 90 LYS A C 1
ATOM 699 O O . LYS A 1 90 ? -15.305 2.211 13.785 1.00 90.06 90 LYS A O 1
ATOM 704 N N . CYS A 1 91 ? -13.943 0.497 14.250 1.00 91.06 91 CYS A N 1
ATOM 705 C CA . CYS A 1 91 ? -14.717 -0.509 13.537 1.00 91.06 91 CYS A CA 1
ATOM 706 C C . CYS A 1 91 ? -15.541 -1.327 14.535 1.00 91.06 91 CYS A C 1
ATOM 708 O O . CYS A 1 91 ? -14.978 -1.923 15.448 1.00 91.06 91 CYS A O 1
ATOM 710 N N . ASP A 1 92 ? -16.853 -1.446 14.309 1.00 90.19 92 ASP A N 1
ATOM 711 C CA . ASP A 1 92 ? -17.713 -2.312 15.133 1.00 90.19 92 ASP A CA 1
ATOM 712 C C . ASP A 1 92 ? -17.290 -3.788 15.033 1.00 90.19 92 ASP A C 1
ATOM 714 O O . ASP A 1 92 ? -17.277 -4.526 16.017 1.00 90.19 92 ASP A O 1
ATOM 718 N N . CYS A 1 93 ? -16.926 -4.225 13.822 1.00 92.06 93 CYS A N 1
ATOM 719 C CA . CYS A 1 93 ? -16.384 -5.552 13.554 1.00 92.06 93 CYS A CA 1
ATOM 720 C C . CYS A 1 93 ? -15.372 -5.483 12.405 1.00 92.06 93 CYS A C 1
ATOM 722 O O . CYS A 1 93 ? -15.740 -5.451 11.230 1.00 92.06 93 CYS A O 1
ATOM 724 N N . LEU A 1 94 ? -14.084 -5.439 12.748 1.00 95.06 94 LEU A N 1
ATOM 725 C CA . LEU A 1 94 ? -13.004 -5.429 11.765 1.00 95.06 94 LEU A CA 1
ATOM 726 C C . LEU A 1 94 ? -12.907 -6.786 11.051 1.00 95.06 94 LEU A C 1
ATOM 728 O O . LEU A 1 94 ? -12.711 -7.816 11.694 1.00 95.06 94 LEU A O 1
ATOM 732 N N . GLN A 1 95 ? -13.003 -6.794 9.723 1.00 94.81 95 GLN A N 1
ATOM 733 C CA . GLN A 1 95 ? -12.865 -8.022 8.929 1.00 94.81 95 GLN A CA 1
ATOM 734 C C . GLN A 1 95 ? -11.397 -8.400 8.703 1.00 94.81 95 GLN A C 1
ATOM 736 O O . GLN A 1 95 ? -11.022 -9.565 8.827 1.00 94.81 95 GLN A O 1
ATOM 741 N N . GLY A 1 96 ? -10.566 -7.409 8.393 1.00 95.81 96 GLY A N 1
ATOM 742 C CA . GLY A 1 96 ? -9.198 -7.631 7.962 1.00 95.81 96 GLY A CA 1
ATOM 743 C C . GLY A 1 96 ? -8.509 -6.353 7.515 1.00 95.81 96 GLY A C 1
ATOM 744 O O . GLY A 1 96 ? -9.039 -5.253 7.685 1.00 95.81 96 GLY A O 1
ATOM 745 N N . PHE A 1 97 ? -7.336 -6.529 6.923 1.00 97.44 97 PHE A N 1
ATOM 746 C CA . PHE A 1 97 ? -6.502 -5.463 6.392 1.00 97.44 97 PHE A CA 1
ATOM 747 C C . PHE A 1 97 ? -6.227 -5.706 4.912 1.00 97.44 97 PHE A C 1
ATOM 749 O O . PHE A 1 97 ? -6.048 -6.845 4.480 1.00 97.44 97 PHE A O 1
ATOM 756 N N . GLN A 1 98 ? -6.184 -4.617 4.148 1.00 96.81 98 GLN A N 1
ATOM 757 C CA . GLN A 1 98 ? -5.792 -4.627 2.745 1.00 96.81 98 GLN A CA 1
ATOM 758 C C . GLN A 1 98 ? -4.554 -3.749 2.580 1.00 96.81 98 GLN A C 1
ATOM 760 O O . GLN A 1 98 ? -4.611 -2.544 2.827 1.00 96.81 98 GLN A O 1
ATOM 765 N N . LEU A 1 99 ? -3.437 -4.346 2.168 1.00 96.62 99 LEU A N 1
ATOM 766 C CA . LEU A 1 99 ? -2.196 -3.624 1.893 1.00 96.62 99 LEU A CA 1
ATOM 767 C C . LEU A 1 99 ? -1.964 -3.540 0.387 1.00 96.62 99 LEU A C 1
ATOM 769 O O . LEU A 1 99 ? -1.876 -4.561 -0.281 1.00 96.62 99 LEU A O 1
ATOM 773 N N . THR A 1 100 ? -1.796 -2.332 -0.146 1.00 96.38 100 THR A N 1
ATOM 774 C CA . THR A 1 100 ? -1.339 -2.128 -1.530 1.00 96.38 100 THR A CA 1
ATOM 775 C C . THR A 1 100 ? 0.116 -1.690 -1.512 1.00 96.38 100 THR A C 1
ATOM 777 O O . THR A 1 100 ? 0.444 -0.679 -0.893 1.00 96.38 100 THR A O 1
ATOM 780 N N . HIS A 1 101 ? 0.998 -2.449 -2.158 1.00 96.00 101 HIS A N 1
ATOM 781 C CA . HIS A 1 101 ? 2.436 -2.182 -2.129 1.00 96.00 101 HIS A CA 1
ATOM 782 C C . HIS A 1 101 ? 3.161 -2.723 -3.368 1.00 96.00 101 HIS A C 1
ATOM 784 O O . HIS A 1 101 ? 2.655 -3.587 -4.083 1.00 96.00 101 HIS A O 1
ATOM 790 N N . SER A 1 102 ? 4.371 -2.222 -3.623 1.00 94.06 102 SER A N 1
ATOM 791 C CA . SER A 1 102 ? 5.255 -2.758 -4.660 1.00 94.06 102 SER A CA 1
ATOM 792 C C . SER A 1 102 ? 6.320 -3.672 -4.058 1.00 94.06 102 SER A C 1
ATOM 794 O O . SER A 1 102 ? 6.902 -3.370 -3.016 1.00 94.06 102 SER A O 1
ATOM 796 N N . LEU A 1 103 ? 6.614 -4.778 -4.742 1.00 93.81 103 LEU A N 1
ATOM 797 C CA . LEU A 1 103 ? 7.659 -5.722 -4.331 1.00 93.81 103 LEU A CA 1
ATOM 798 C C . LEU A 1 103 ? 9.057 -5.296 -4.797 1.00 93.81 103 LEU A C 1
ATOM 800 O O . LEU A 1 103 ? 10.051 -5.717 -4.213 1.00 93.81 103 LEU A O 1
ATOM 804 N N . GLY A 1 104 ? 9.139 -4.454 -5.832 1.00 90.25 104 GLY A N 1
ATOM 805 C CA . GLY A 1 104 ? 10.410 -3.976 -6.388 1.00 90.25 104 GLY A CA 1
ATOM 806 C C . GLY A 1 104 ? 11.057 -2.825 -5.607 1.00 90.25 104 GLY A C 1
ATOM 807 O O . GLY A 1 104 ? 12.283 -2.717 -5.585 1.00 90.25 104 GLY A O 1
ATOM 808 N N . GLY A 1 105 ? 10.263 -1.984 -4.934 1.00 91.31 105 GLY A N 1
ATOM 809 C CA . GLY A 1 105 ? 10.766 -0.815 -4.199 1.00 91.31 105 GLY A CA 1
ATOM 810 C C . GLY A 1 105 ? 11.537 -1.181 -2.927 1.00 91.31 105 GLY A C 1
ATOM 811 O O . GLY A 1 105 ? 11.730 -2.352 -2.636 1.00 91.31 105 GLY A O 1
ATOM 812 N N . GLY A 1 106 ? 11.966 -0.192 -2.139 1.00 92.38 106 GLY A N 1
ATOM 813 C CA . GLY A 1 106 ? 12.537 -0.418 -0.796 1.00 92.38 106 GLY A CA 1
ATOM 814 C C . GLY A 1 106 ? 11.499 -0.274 0.322 1.00 92.38 106 GLY A C 1
ATOM 815 O O . GLY A 1 106 ? 11.408 -1.122 1.205 1.00 92.38 106 GLY A O 1
ATOM 816 N N . THR A 1 107 ? 10.681 0.781 0.252 1.00 94.12 107 THR A N 1
ATOM 817 C CA . THR A 1 107 ? 9.628 1.072 1.235 1.00 94.12 107 THR A CA 1
ATOM 818 C C . THR A 1 107 ? 8.477 0.078 1.124 1.00 94.12 107 THR A C 1
ATOM 820 O O . THR A 1 107 ? 8.191 -0.642 2.074 1.00 94.12 107 THR A O 1
ATOM 823 N N . GLY A 1 108 ? 7.854 -0.017 -0.058 1.00 93.69 108 GLY A N 1
ATOM 824 C CA . GLY A 1 108 ? 6.707 -0.904 -0.274 1.00 93.69 108 GLY A CA 1
ATOM 825 C C . GLY A 1 108 ? 7.031 -2.370 0.011 1.00 93.69 108 GLY A C 1
ATOM 826 O O . GLY A 1 108 ? 6.221 -3.078 0.599 1.00 93.69 108 GLY A O 1
ATOM 827 N N . SER A 1 109 ? 8.242 -2.802 -0.331 1.00 94.69 109 SER A N 1
ATOM 828 C CA . SER A 1 109 ? 8.686 -4.177 -0.147 1.00 94.69 109 SER A CA 1
ATOM 829 C C . SER A 1 109 ? 9.095 -4.425 1.315 1.00 94.69 109 SER A C 1
ATOM 831 O O . SER A 1 109 ? 8.427 -5.178 2.014 1.00 94.69 109 SER A O 1
ATOM 833 N N . GLY A 1 110 ? 10.119 -3.729 1.820 1.00 95.56 110 GLY A N 1
ATOM 834 C CA . GLY A 1 110 ? 10.708 -3.959 3.138 1.00 95.56 110 GLY A CA 1
ATOM 835 C C . GLY A 1 110 ? 9.824 -3.513 4.294 1.00 95.56 110 GLY A C 1
ATOM 836 O O . GLY A 1 110 ? 9.528 -4.310 5.184 1.00 95.56 110 GLY A O 1
ATOM 837 N N . MET A 1 111 ? 9.377 -2.254 4.275 1.00 95.69 111 MET A N 1
ATOM 838 C CA . MET A 1 111 ? 8.501 -1.730 5.330 1.00 95.69 111 MET A CA 1
ATOM 839 C C . MET A 1 111 ? 7.105 -2.352 5.235 1.00 95.69 111 MET A C 1
ATOM 841 O O . MET A 1 111 ? 6.501 -2.659 6.260 1.00 95.69 111 MET A O 1
ATOM 845 N N . GLY A 1 112 ? 6.605 -2.590 4.018 1.00 95.75 112 GLY A N 1
ATOM 846 C CA . GLY A 1 112 ? 5.311 -3.241 3.813 1.00 95.75 112 GLY A CA 1
ATOM 847 C C . GLY A 1 112 ? 5.262 -4.644 4.417 1.00 95.75 112 GLY A C 1
ATOM 848 O O . GLY A 1 112 ? 4.329 -4.952 5.153 1.00 95.75 112 GLY A O 1
ATOM 849 N N . THR A 1 113 ? 6.279 -5.482 4.191 1.00 95.62 113 THR A N 1
ATOM 850 C CA . THR A 1 113 ? 6.306 -6.827 4.791 1.00 95.62 113 THR A CA 1
ATOM 851 C C . THR A 1 113 ? 6.531 -6.811 6.297 1.00 95.62 113 THR A C 1
ATOM 853 O O . THR A 1 113 ? 5.945 -7.638 6.995 1.00 95.62 113 THR A O 1
ATOM 856 N N . LEU A 1 114 ? 7.311 -5.856 6.817 1.00 96.25 114 LEU A N 1
ATOM 857 C CA . LEU A 1 114 ? 7.439 -5.644 8.260 1.00 96.25 114 LEU A CA 1
ATOM 858 C C . LEU A 1 114 ? 6.075 -5.324 8.888 1.00 96.25 114 LEU A C 1
ATOM 860 O O . LEU A 1 114 ? 5.699 -5.922 9.896 1.00 96.25 114 LEU A O 1
ATOM 864 N N . LEU A 1 115 ? 5.320 -4.412 8.270 1.00 96.31 115 LEU A N 1
ATOM 865 C CA . LEU A 1 115 ? 3.998 -4.013 8.741 1.00 96.31 115 LEU A CA 1
ATOM 866 C C . LEU A 1 115 ? 3.016 -5.189 8.724 1.00 96.31 115 LEU A C 1
ATOM 868 O O . LEU A 1 115 ? 2.282 -5.377 9.688 1.00 96.31 115 LEU A O 1
ATOM 872 N N . VAL A 1 116 ? 3.030 -6.007 7.667 1.00 96.12 116 VAL A N 1
ATOM 873 C CA . VAL A 1 116 ? 2.193 -7.215 7.572 1.00 96.12 116 VAL A CA 1
ATOM 874 C C . VAL A 1 116 ? 2.481 -8.175 8.724 1.00 96.12 116 VAL A C 1
ATOM 876 O O . VAL A 1 116 ? 1.546 -8.619 9.388 1.00 96.12 116 VAL A O 1
ATOM 879 N N . SER A 1 117 ? 3.758 -8.453 9.000 1.00 95.44 117 SER A N 1
ATOM 880 C CA . SER A 1 117 ? 4.157 -9.326 10.108 1.00 95.44 117 SER A CA 1
ATOM 881 C C . SER A 1 117 ? 3.683 -8.773 11.457 1.00 95.44 117 SER A C 1
ATOM 883 O O . SER A 1 117 ? 3.057 -9.492 12.232 1.00 95.44 117 SER A O 1
ATOM 885 N N . LYS A 1 118 ? 3.866 -7.470 11.706 1.00 95.75 118 LYS A N 1
ATOM 886 C CA . LYS A 1 118 ? 3.417 -6.819 12.947 1.00 95.75 118 LYS A CA 1
ATOM 887 C C . LYS A 1 118 ? 1.897 -6.818 13.113 1.00 95.75 118 LYS A C 1
ATOM 889 O O . LYS A 1 118 ? 1.399 -7.083 14.203 1.00 95.75 118 LYS A O 1
ATOM 894 N N . ILE A 1 119 ? 1.151 -6.564 12.039 1.00 95.81 119 ILE A N 1
ATOM 895 C CA . ILE A 1 119 ? -0.313 -6.637 12.067 1.00 95.81 119 ILE A CA 1
ATOM 896 C C . ILE A 1 119 ? -0.769 -8.075 12.325 1.00 95.81 119 ILE A C 1
ATOM 898 O O . ILE A 1 119 ? -1.712 -8.273 13.083 1.00 95.81 119 ILE A O 1
ATOM 902 N N . ARG A 1 120 ? -0.103 -9.082 11.747 1.00 94.94 120 ARG A N 1
ATOM 903 C CA . ARG A 1 120 ? -0.430 -10.494 11.987 1.00 94.94 120 ARG A CA 1
ATOM 904 C C . ARG A 1 120 ? -0.148 -10.921 13.429 1.00 94.94 120 ARG A C 1
ATOM 906 O O . ARG A 1 120 ? -0.916 -11.708 13.974 1.00 94.94 120 ARG A O 1
ATOM 913 N N . GLU A 1 121 ? 0.905 -10.389 14.050 1.00 95.00 121 GLU A N 1
ATOM 914 C CA . GLU A 1 121 ? 1.197 -10.592 15.476 1.00 95.00 121 GLU A CA 1
ATOM 915 C C . GLU A 1 121 ? 0.094 -10.007 16.378 1.00 95.00 121 GLU A C 1
ATOM 917 O O . GLU A 1 121 ? -0.305 -10.644 17.352 1.00 95.00 121 GLU A O 1
ATOM 922 N N . GLU A 1 122 ? -0.409 -8.810 16.064 1.00 95.50 122 GLU A N 1
ATOM 923 C CA . GLU A 1 122 ? -1.399 -8.109 16.895 1.00 95.50 122 GLU A CA 1
ATOM 924 C C . GLU A 1 122 ? -2.852 -8.537 16.621 1.00 95.50 122 GLU A C 1
ATOM 926 O O . GLU A 1 122 ? -3.677 -8.595 17.534 1.00 95.50 122 GLU A O 1
ATOM 931 N N . PHE A 1 123 ? -3.165 -8.880 15.372 1.00 95.62 123 PHE A N 1
ATOM 932 C CA . PHE A 1 123 ? -4.499 -9.240 14.894 1.00 95.62 123 PHE A CA 1
ATOM 933 C C . PHE A 1 123 ? -4.500 -10.622 14.209 1.00 95.62 123 PHE A C 1
ATOM 935 O O . PHE A 1 123 ? -4.836 -10.719 13.025 1.00 95.62 123 PHE A O 1
ATOM 942 N N . PRO A 1 124 ? -4.164 -11.711 14.929 1.00 94.69 124 PRO A N 1
ATOM 943 C CA . PRO A 1 124 ? -3.975 -13.037 14.333 1.00 94.69 124 PRO A CA 1
ATOM 944 C C . PRO A 1 124 ? -5.249 -13.619 13.706 1.00 94.69 124 PRO A C 1
ATOM 946 O O . PRO A 1 124 ? -5.171 -14.339 12.716 1.00 94.69 124 PRO A O 1
ATOM 949 N N . ASP A 1 125 ? -6.421 -13.273 14.245 1.00 94.44 125 ASP A N 1
ATOM 950 C CA . ASP A 1 125 ? -7.721 -13.780 13.784 1.00 94.44 125 ASP A CA 1
ATOM 951 C C . ASP A 1 125 ? -8.329 -12.956 12.631 1.00 94.44 125 ASP A C 1
ATOM 953 O O . ASP A 1 125 ? -9.487 -13.160 12.257 1.00 94.44 125 ASP A O 1
ATOM 957 N N . ARG A 1 126 ? -7.599 -11.965 12.102 1.00 95.75 126 ARG A N 1
ATOM 958 C CA . ARG A 1 126 ? -8.077 -11.073 11.037 1.00 95.75 126 ARG A CA 1
ATOM 959 C C . ARG A 1 126 ? -7.438 -11.440 9.705 1.00 95.75 126 ARG A C 1
ATOM 961 O O . ARG A 1 126 ? -6.256 -11.771 9.649 1.00 95.75 126 ARG A O 1
ATOM 968 N N . ILE A 1 127 ? -8.231 -11.333 8.639 1.00 96.50 127 ILE A N 1
ATOM 969 C CA . ILE A 1 127 ? -7.770 -11.627 7.281 1.00 96.50 127 ILE A CA 1
ATOM 970 C C . ILE A 1 127 ? -6.737 -10.575 6.858 1.00 96.50 127 ILE A C 1
ATOM 972 O O . ILE A 1 127 ? -6.970 -9.372 7.002 1.00 96.50 127 ILE A O 1
ATOM 976 N N . MET A 1 128 ? -5.627 -11.022 6.286 1.00 96.94 128 MET A N 1
ATOM 977 C CA . MET A 1 128 ? -4.621 -10.173 5.660 1.00 96.94 128 MET A CA 1
ATOM 978 C C . MET A 1 128 ? -4.602 -10.403 4.148 1.00 96.94 128 MET A C 1
ATOM 980 O O . MET A 1 128 ? -4.196 -11.472 3.688 1.00 96.94 128 MET A O 1
ATOM 984 N N . VAL A 1 129 ? -5.004 -9.382 3.387 1.00 97.12 129 VAL A N 1
ATOM 985 C CA . VAL A 1 129 ? -4.961 -9.383 1.918 1.00 97.12 129 VAL A CA 1
ATOM 986 C C . VAL A 1 129 ? -3.942 -8.368 1.426 1.00 97.12 129 VAL A C 1
ATOM 988 O O . VAL A 1 129 ? -3.913 -7.224 1.888 1.00 97.12 129 VAL A O 1
ATOM 991 N N . THR A 1 130 ? -3.138 -8.748 0.441 1.00 96.75 130 THR A N 1
ATOM 992 C CA . THR A 1 130 ? -2.187 -7.836 -0.198 1.00 96.75 130 THR A CA 1
ATOM 993 C C . THR A 1 130 ? -2.446 -7.708 -1.696 1.00 96.75 130 THR A C 1
ATOM 995 O O . THR A 1 130 ? -2.813 -8.660 -2.377 1.00 96.75 130 THR A O 1
ATOM 998 N N . PHE A 1 131 ? -2.244 -6.502 -2.216 1.00 96.50 131 PHE A N 1
ATOM 999 C CA . PHE A 1 131 ? -2.174 -6.185 -3.636 1.00 96.50 131 PHE A CA 1
ATOM 1000 C C . PHE A 1 131 ? -0.721 -5.843 -3.938 1.00 96.50 131 PHE A C 1
ATOM 1002 O O . PHE A 1 131 ? -0.247 -4.739 -3.650 1.00 96.50 131 PHE A O 1
ATOM 1009 N N . SER A 1 132 ? 0.004 -6.836 -4.440 1.00 95.38 132 SER A N 1
ATOM 1010 C CA . SER A 1 132 ? 1.454 -6.803 -4.579 1.00 95.38 132 SER A CA 1
ATOM 1011 C C . SER A 1 132 ? 1.832 -6.604 -6.037 1.00 95.38 132 SER A C 1
ATOM 1013 O O . SER A 1 132 ? 1.655 -7.495 -6.869 1.00 95.38 132 SER A O 1
ATOM 1015 N N . VAL A 1 133 ? 2.390 -5.433 -6.346 1.00 93.62 133 VAL A N 1
ATOM 1016 C CA . VAL A 1 133 ? 2.894 -5.140 -7.690 1.00 93.62 133 VAL A CA 1
ATOM 1017 C C . VAL A 1 133 ? 4.246 -5.819 -7.883 1.00 93.62 133 VAL A C 1
ATOM 1019 O O . VAL A 1 133 ? 5.233 -5.480 -7.218 1.00 93.62 133 VAL A O 1
ATOM 1022 N N . VAL A 1 134 ? 4.277 -6.787 -8.793 1.00 91.25 134 VAL A N 1
ATOM 1023 C CA . VAL A 1 134 ? 5.467 -7.545 -9.171 1.00 91.25 134 VAL A CA 1
ATOM 1024 C C . VAL A 1 134 ? 6.300 -6.699 -10.145 1.00 91.25 134 VAL A C 1
ATOM 1026 O O . VAL A 1 134 ? 5.745 -6.116 -11.083 1.00 91.25 134 VAL A O 1
ATOM 1029 N N . PRO A 1 135 ? 7.622 -6.579 -9.925 1.00 87.31 135 PRO A N 1
ATOM 1030 C CA . PRO A 1 135 ? 8.489 -5.806 -10.807 1.00 87.31 135 PRO A CA 1
ATOM 1031 C C . PRO A 1 135 ? 8.594 -6.426 -12.206 1.00 87.31 135 PRO A C 1
ATOM 1033 O O . PRO A 1 135 ? 8.561 -7.647 -12.353 1.00 87.31 135 PRO A O 1
ATOM 1036 N N . SER A 1 136 ? 8.797 -5.580 -13.220 1.00 83.69 136 SER A N 1
ATOM 1037 C CA . SER A 1 136 ? 9.088 -6.005 -14.593 1.00 83.69 136 SER A CA 1
ATOM 1038 C C . SER A 1 136 ? 10.234 -5.179 -15.183 1.00 83.69 136 SER A C 1
ATOM 1040 O O . SER A 1 136 ? 10.186 -3.945 -15.119 1.00 83.69 136 SER A O 1
ATOM 1042 N N . PRO A 1 137 ? 11.207 -5.824 -15.857 1.00 78.62 137 PRO A N 1
ATOM 1043 C CA . PRO A 1 137 ? 12.328 -5.140 -16.502 1.00 78.62 137 PRO A CA 1
ATOM 1044 C C . PRO A 1 137 ? 11.905 -4.256 -17.685 1.00 78.62 137 PRO A C 1
ATOM 1046 O O . PRO A 1 137 ? 12.710 -3.479 -18.183 1.00 78.62 137 PRO A O 1
ATOM 1049 N N . LYS A 1 138 ? 10.663 -4.374 -18.176 1.00 72.38 138 LYS A N 1
ATOM 1050 C CA . LYS A 1 138 ? 10.134 -3.490 -19.229 1.00 72.38 138 LYS A CA 1
ATOM 1051 C C . LYS A 1 138 ? 9.645 -2.146 -18.693 1.00 72.38 138 LYS A C 1
ATOM 1053 O O . LYS A 1 138 ? 9.472 -1.216 -19.475 1.00 72.38 138 LYS A O 1
ATOM 1058 N N . VAL A 1 139 ? 9.366 -2.071 -17.392 1.00 71.19 139 VAL A N 1
ATOM 1059 C CA . VAL A 1 139 ? 8.721 -0.917 -16.746 1.00 71.19 139 VAL A CA 1
ATOM 1060 C C . VAL A 1 139 ? 9.677 -0.199 -15.785 1.00 71.19 139 VAL A C 1
ATOM 1062 O O . VAL A 1 139 ? 9.528 1.003 -15.573 1.00 71.19 139 VAL A O 1
ATOM 1065 N N . SER A 1 140 ? 10.678 -0.901 -15.242 1.00 75.69 140 SER A N 1
ATOM 1066 C CA . SER A 1 140 ? 11.678 -0.342 -14.327 1.00 75.69 140 SER A CA 1
ATOM 1067 C C . SER A 1 140 ? 13.099 -0.783 -14.679 1.00 75.69 140 SER A C 1
ATOM 1069 O O . SER A 1 140 ? 13.348 -1.955 -14.957 1.00 75.69 140 SER A O 1
ATOM 1071 N N . ASP A 1 141 ? 14.041 0.163 -14.595 1.00 74.75 141 ASP A N 1
ATOM 1072 C CA . ASP A 1 141 ? 15.480 -0.054 -14.815 1.00 74.75 141 ASP A CA 1
ATOM 1073 C C . ASP A 1 141 ? 16.236 -0.437 -13.523 1.00 74.75 141 ASP A C 1
ATOM 1075 O O . ASP A 1 141 ? 17.469 -0.515 -13.493 1.00 74.75 141 ASP A O 1
ATOM 1079 N N . THR A 1 142 ? 15.525 -0.644 -12.409 1.00 83.94 142 THR A N 1
ATOM 1080 C CA . THR A 1 142 ? 16.161 -0.898 -11.112 1.00 83.94 142 THR A CA 1
ATOM 1081 C C . THR A 1 142 ? 16.664 -2.341 -11.018 1.00 83.94 142 THR A C 1
ATOM 1083 O O . THR A 1 142 ? 15.907 -3.290 -10.839 1.00 83.94 142 THR A O 1
ATOM 1086 N N . VAL A 1 143 ? 17.987 -2.512 -11.038 1.00 88.69 143 VAL A N 1
ATOM 1087 C CA . VAL A 1 143 ? 18.636 -3.840 -11.037 1.00 88.69 143 VAL A CA 1
ATOM 1088 C C . VAL A 1 143 ? 18.444 -4.651 -9.748 1.00 88.69 143 VAL A C 1
ATOM 1090 O O . VAL A 1 143 ? 18.670 -5.859 -9.747 1.00 88.69 143 VAL A O 1
ATOM 1093 N N . VAL A 1 144 ? 18.053 -4.006 -8.643 1.00 92.50 144 VAL A N 1
ATOM 1094 C CA . VAL A 1 144 ? 17.886 -4.657 -7.329 1.00 92.50 144 VAL A CA 1
ATOM 1095 C C . VAL A 1 144 ? 16.464 -5.151 -7.051 1.00 92.50 144 VAL A C 1
ATOM 1097 O O . VAL A 1 144 ? 16.241 -5.826 -6.047 1.00 92.50 144 VAL A O 1
ATOM 1100 N N . GLU A 1 145 ? 15.503 -4.889 -7.939 1.00 91.44 145 GLU A N 1
ATOM 1101 C CA . GLU A 1 145 ? 14.111 -5.322 -7.755 1.00 91.44 145 GLU A CA 1
ATOM 1102 C C . GLU A 1 145 ? 13.945 -6.836 -7.564 1.00 91.44 145 GLU A C 1
ATOM 1104 O O . GLU A 1 145 ? 13.169 -7.220 -6.686 1.00 91.44 145 GLU A O 1
ATOM 1109 N N . PRO A 1 146 ? 14.680 -7.719 -8.277 1.00 92.56 146 PRO A N 1
ATOM 1110 C CA . PRO A 1 146 ? 14.572 -9.158 -8.044 1.00 92.56 146 PRO A CA 1
ATOM 1111 C C . PRO A 1 146 ? 14.965 -9.571 -6.619 1.00 92.56 146 PRO A C 1
ATOM 1113 O O . PRO A 1 146 ? 14.361 -10.486 -6.053 1.00 92.56 146 PRO A O 1
ATOM 1116 N N . TYR A 1 147 ? 15.940 -8.884 -6.009 1.00 94.62 147 TYR A N 1
ATOM 1117 C CA . TYR A 1 147 ? 16.330 -9.125 -4.616 1.00 94.62 147 TYR A CA 1
ATOM 1118 C C . TYR A 1 147 ? 15.212 -8.709 -3.659 1.00 94.62 147 TYR A C 1
ATOM 1120 O O . TYR A 1 147 ? 14.809 -9.502 -2.807 1.00 94.62 147 TYR A O 1
ATOM 1128 N N . ASN A 1 148 ? 14.674 -7.500 -3.836 1.00 94.88 148 ASN A N 1
ATOM 1129 C CA . ASN A 1 148 ? 13.595 -6.972 -3.000 1.00 94.88 148 ASN A CA 1
ATOM 1130 C C . ASN A 1 148 ? 12.333 -7.842 -3.094 1.00 94.88 148 ASN A C 1
ATOM 1132 O O . ASN A 1 148 ? 11.729 -8.169 -2.070 1.00 94.88 148 ASN A O 1
ATOM 1136 N N . ALA A 1 149 ? 11.980 -8.288 -4.303 1.00 94.31 149 ALA A N 1
ATOM 1137 C CA . ALA A 1 149 ? 10.825 -9.145 -4.529 1.00 94.31 149 ALA A CA 1
ATOM 1138 C C . ALA A 1 149 ? 10.998 -10.518 -3.875 1.00 94.31 149 ALA A C 1
ATOM 1140 O O . ALA A 1 149 ? 10.095 -10.974 -3.178 1.00 94.31 149 ALA A O 1
ATOM 1141 N N . THR A 1 150 ? 12.1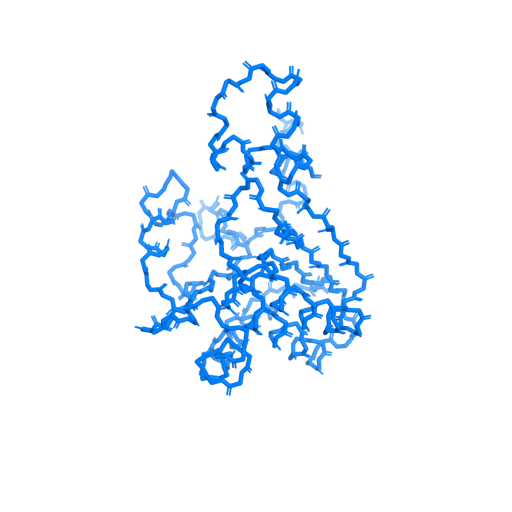67 -11.148 -4.023 1.00 94.69 150 THR A N 1
ATOM 1142 C CA . THR A 1 150 ? 12.444 -12.463 -3.418 1.00 94.69 150 THR A CA 1
ATOM 1143 C C . THR A 1 150 ? 12.342 -12.413 -1.892 1.00 94.69 150 THR A C 1
ATOM 1145 O O . THR A 1 150 ? 11.679 -13.255 -1.287 1.00 94.69 150 THR A O 1
ATOM 1148 N N . LEU A 1 151 ? 12.951 -11.400 -1.267 1.00 95.38 151 LEU A N 1
ATOM 1149 C CA . LEU A 1 151 ? 12.897 -11.207 0.186 1.00 95.38 151 LEU A CA 1
ATOM 1150 C C . LEU A 1 151 ? 11.473 -10.916 0.669 1.00 95.38 151 LEU A C 1
ATOM 1152 O O . LEU A 1 151 ? 11.059 -11.400 1.721 1.00 95.38 151 LEU A O 1
ATOM 1156 N N . SER A 1 152 ? 10.705 -10.164 -0.118 1.00 95.44 152 SER A N 1
ATOM 1157 C CA . SER A 1 152 ? 9.334 -9.813 0.243 1.00 95.44 152 SER A CA 1
ATOM 1158 C C . SER A 1 152 ? 8.378 -10.989 0.127 1.00 95.44 152 SER A C 1
ATOM 1160 O O . SER A 1 152 ? 7.591 -11.219 1.039 1.00 95.44 152 SER A O 1
ATOM 1162 N N . ILE A 1 153 ? 8.471 -11.770 -0.952 1.00 95.12 153 ILE A N 1
ATOM 1163 C CA . ILE A 1 153 ? 7.633 -12.956 -1.163 1.00 95.12 153 ILE A CA 1
ATOM 1164 C C . ILE A 1 153 ? 7.819 -13.952 -0.017 1.00 95.12 153 ILE A C 1
ATOM 1166 O O . ILE A 1 153 ? 6.830 -14.495 0.463 1.00 95.12 153 ILE A O 1
ATOM 1170 N N . HIS A 1 154 ? 9.050 -14.143 0.472 1.00 95.06 154 HIS A N 1
ATOM 1171 C CA . HIS A 1 154 ? 9.298 -15.010 1.625 1.00 95.06 154 HIS A CA 1
ATOM 1172 C C . HIS A 1 154 ? 8.455 -14.610 2.846 1.00 95.06 154 HIS A C 1
ATOM 1174 O O . HIS A 1 154 ? 7.846 -15.475 3.468 1.00 95.06 154 HIS A O 1
ATOM 1180 N N . GLN A 1 155 ? 8.359 -13.310 3.137 1.00 94.25 155 GLN A N 1
ATOM 1181 C CA . GLN A 1 155 ? 7.541 -12.799 4.240 1.00 94.25 155 GLN A CA 1
ATOM 1182 C C . GLN A 1 155 ? 6.037 -12.888 3.951 1.00 94.25 155 GLN A C 1
ATOM 1184 O O . GLN A 1 155 ? 5.254 -13.187 4.851 1.00 94.25 155 GLN A O 1
ATOM 1189 N N . LEU A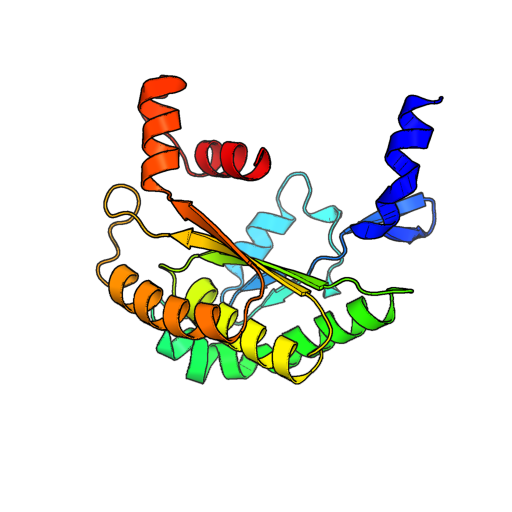 1 156 ? 5.614 -12.633 2.709 1.00 94.56 156 LEU A N 1
ATOM 1190 C CA . LEU A 1 156 ? 4.197 -12.666 2.336 1.00 94.56 156 LEU A CA 1
ATOM 1191 C C . LEU A 1 156 ? 3.613 -14.079 2.411 1.00 94.56 156 LEU A C 1
ATOM 1193 O O . LEU A 1 156 ? 2.492 -14.239 2.883 1.00 94.56 156 LEU A O 1
ATOM 1197 N N . VAL A 1 157 ? 4.380 -15.099 2.014 1.00 94.94 157 VAL A N 1
ATOM 1198 C CA . VAL A 1 157 ? 3.949 -16.508 2.058 1.00 94.94 157 VAL A CA 1
ATOM 1199 C C . VAL A 1 157 ? 3.576 -16.956 3.474 1.00 94.94 157 VAL A C 1
ATOM 1201 O O . VAL A 1 157 ? 2.691 -17.790 3.631 1.00 94.94 157 VAL A O 1
ATOM 1204 N N . GLU A 1 158 ? 4.229 -16.411 4.500 1.00 92.69 158 GLU A N 1
ATOM 1205 C CA . 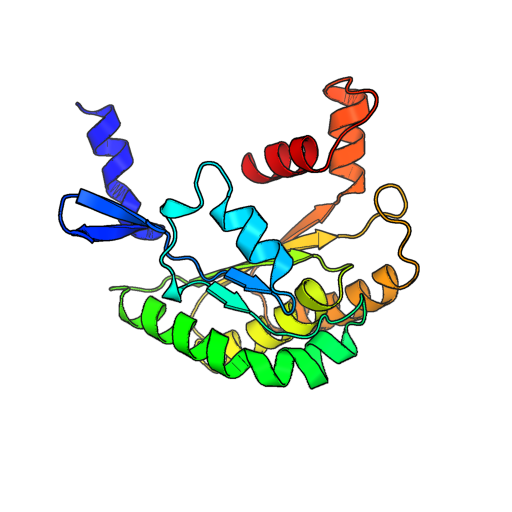GLU A 1 158 ? 3.993 -16.805 5.894 1.00 92.69 158 GLU A CA 1
ATOM 1206 C C . GLU A 1 158 ? 2.935 -15.945 6.597 1.00 92.69 158 GLU A C 1
ATOM 1208 O O . GLU A 1 158 ? 2.248 -16.431 7.495 1.00 92.69 158 GLU A O 1
ATOM 1213 N N . ASN A 1 159 ? 2.796 -14.674 6.205 1.00 94.12 159 ASN A N 1
ATOM 1214 C CA . ASN A 1 159 ? 2.025 -13.690 6.971 1.00 94.12 159 ASN A CA 1
ATOM 1215 C C . ASN A 1 159 ? 0.742 -13.193 6.283 1.00 94.12 159 ASN A C 1
ATOM 1217 O O . ASN A 1 159 ? 0.012 -12.401 6.880 1.00 94.12 159 ASN A O 1
ATOM 1221 N N . THR A 1 160 ? 0.459 -13.615 5.047 1.00 95.50 160 THR A N 1
ATOM 1222 C CA . THR A 1 160 ? -0.757 -13.216 4.315 1.00 95.50 160 THR A CA 1
ATOM 1223 C C . THR A 1 160 ? -1.687 -14.398 4.089 1.00 95.50 160 THR A C 1
ATOM 1225 O O . THR A 1 160 ? -1.234 -15.523 3.890 1.00 95.50 160 THR A O 1
ATOM 1228 N N . ASP A 1 161 ? -2.994 -14.137 4.117 1.00 96.56 161 ASP A N 1
ATOM 1229 C CA . ASP A 1 161 ? -4.005 -15.148 3.806 1.00 96.56 161 ASP A CA 1
ATOM 1230 C C . ASP A 1 161 ? -4.308 -15.169 2.293 1.00 96.56 161 ASP A C 1
ATOM 1232 O O . ASP A 1 161 ? -4.594 -16.224 1.729 1.00 96.56 161 ASP A O 1
ATOM 1236 N N . GLU A 1 162 ? -4.196 -14.017 1.617 1.00 96.50 162 GLU A N 1
ATOM 1237 C CA . GLU A 1 162 ? -4.372 -13.878 0.167 1.00 96.50 162 GLU A CA 1
ATOM 1238 C C . GLU A 1 162 ? -3.459 -12.779 -0.403 1.00 96.50 162 GLU A C 1
ATOM 1240 O O . GLU A 1 162 ? -3.318 -11.703 0.179 1.00 96.50 162 GLU A O 1
ATOM 1245 N N . THR A 1 163 ? -2.844 -13.031 -1.562 1.00 95.69 163 THR A N 1
ATOM 1246 C CA . THR A 1 163 ? -2.014 -12.051 -2.281 1.00 95.69 163 THR A CA 1
ATOM 1247 C C . THR A 1 163 ? -2.447 -11.967 -3.743 1.00 95.69 163 THR A C 1
ATOM 1249 O O . THR A 1 163 ? -2.328 -12.936 -4.495 1.00 95.69 163 THR A O 1
ATOM 1252 N N . TYR A 1 164 ? -2.885 -10.786 -4.169 1.00 95.44 164 TYR A N 1
ATOM 1253 C CA . TYR A 1 164 ? -3.106 -10.444 -5.569 1.00 95.44 164 TYR A CA 1
ATOM 1254 C C . TYR A 1 164 ? -1.787 -10.002 -6.200 1.00 95.44 164 TYR A C 1
ATOM 1256 O O . TYR A 1 164 ? -1.289 -8.905 -5.942 1.00 95.44 164 TYR A O 1
ATOM 1264 N N . CYS A 1 165 ? -1.221 -10.862 -7.045 1.00 93.44 165 CYS A N 1
ATOM 1265 C CA . CYS A 1 165 ? -0.014 -10.556 -7.805 1.00 93.44 165 CYS A CA 1
ATOM 1266 C C . CYS A 1 165 ? -0.365 -9.729 -9.045 1.00 93.44 165 CYS A C 1
ATOM 1268 O O . CYS A 1 165 ? -0.927 -10.246 -10.012 1.00 93.44 165 CYS A O 1
ATOM 1270 N N . ILE A 1 166 ? -0.005 -8.449 -9.026 1.00 93.25 166 ILE A N 1
ATOM 1271 C CA . ILE A 1 166 ? -0.236 -7.515 -10.126 1.00 93.25 166 ILE A CA 1
ATOM 1272 C C . ILE A 1 166 ? 1.062 -7.387 -10.923 1.00 93.25 166 ILE A C 1
ATOM 1274 O O . ILE A 1 166 ? 2.022 -6.775 -10.463 1.00 93.25 166 ILE A O 1
ATOM 1278 N N . ASP A 1 167 ? 1.106 -7.973 -12.116 1.00 91.50 167 ASP A N 1
ATOM 1279 C CA . ASP A 1 167 ? 2.290 -7.924 -12.974 1.00 91.50 167 ASP A CA 1
ATOM 1280 C C . ASP A 1 167 ? 2.279 -6.678 -13.872 1.00 91.50 167 ASP A C 1
ATOM 1282 O O . ASP A 1 167 ? 1.449 -6.542 -14.777 1.00 91.50 167 ASP A O 1
ATOM 1286 N N . ASN A 1 168 ? 3.239 -5.778 -13.643 1.00 87.19 168 ASN A N 1
ATOM 1287 C CA . ASN A 1 168 ? 3.430 -4.581 -14.460 1.00 87.19 168 ASN A CA 1
ATOM 1288 C C . ASN A 1 168 ? 3.705 -4.904 -15.936 1.00 87.19 168 ASN A C 1
ATOM 1290 O O . ASN A 1 168 ? 3.320 -4.125 -16.807 1.00 87.19 168 ASN A O 1
ATOM 1294 N N . GLU A 1 169 ? 4.332 -6.043 -16.240 1.00 88.31 169 GLU A N 1
ATOM 1295 C CA . GLU A 1 169 ? 4.552 -6.483 -17.616 1.00 88.31 169 GLU A CA 1
ATOM 1296 C C . GLU A 1 169 ? 3.237 -6.813 -18.312 1.00 88.31 169 GLU A C 1
ATOM 1298 O O . GLU A 1 169 ? 2.987 -6.355 -19.429 1.00 88.31 169 GLU A O 1
ATOM 1303 N N . ALA A 1 170 ? 2.388 -7.588 -17.637 1.00 90.62 170 ALA A N 1
ATOM 1304 C CA . ALA A 1 170 ? 1.091 -7.988 -18.156 1.00 90.62 170 ALA 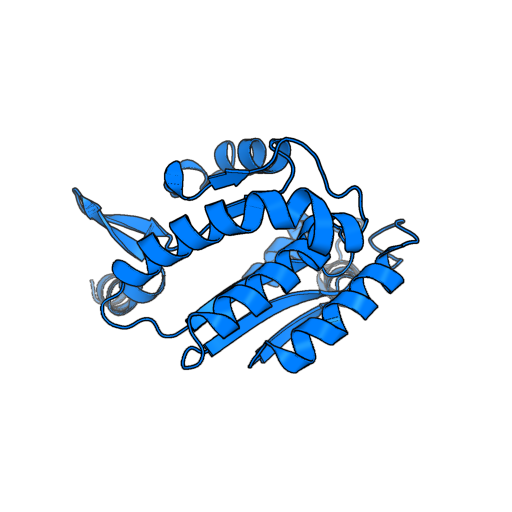A CA 1
ATOM 1305 C C . ALA A 1 170 ? 0.184 -6.768 -18.359 1.00 90.62 170 ALA A C 1
ATOM 1307 O O . ALA A 1 170 ? -0.446 -6.635 -19.410 1.00 90.62 170 ALA A O 1
ATOM 1308 N N . LEU A 1 171 ? 0.166 -5.840 -17.397 1.00 89.75 171 LEU A N 1
ATOM 1309 C CA . LEU A 1 171 ? -0.570 -4.583 -17.520 1.00 89.75 171 LEU A CA 1
ATOM 1310 C C . LEU A 1 171 ? -0.060 -3.737 -18.694 1.00 89.75 171 LEU A C 1
ATOM 1312 O O . LEU A 1 171 ? -0.861 -3.223 -19.479 1.00 89.75 171 LEU A O 1
ATOM 1316 N N . TYR A 1 172 ? 1.261 -3.633 -18.859 1.00 88.06 172 TYR A N 1
ATOM 1317 C CA . TYR A 1 172 ? 1.859 -2.914 -19.980 1.00 88.06 172 TYR A CA 1
ATOM 1318 C C . TYR A 1 172 ? 1.483 -3.552 -21.322 1.00 88.06 172 TYR A C 1
ATOM 1320 O O . TYR A 1 172 ? 1.060 -2.855 -22.246 1.00 88.06 172 TYR A O 1
ATOM 1328 N N . ASP A 1 173 ? 1.572 -4.881 -21.427 1.00 89.88 173 ASP A N 1
ATOM 1329 C CA . ASP A 1 173 ? 1.185 -5.624 -22.625 1.00 89.88 173 ASP A CA 1
ATOM 1330 C C . ASP A 1 173 ? -0.312 -5.451 -22.946 1.00 89.88 173 ASP A C 1
ATOM 1332 O O . ASP A 1 173 ? -0.662 -5.321 -24.120 1.00 89.88 173 ASP A O 1
ATOM 1336 N N . ILE A 1 174 ? -1.199 -5.378 -21.946 1.00 91.00 174 ILE A N 1
ATOM 1337 C CA . ILE A 1 174 ? -2.629 -5.084 -22.147 1.00 91.00 174 ILE A CA 1
ATOM 1338 C C . ILE A 1 174 ? -2.821 -3.663 -22.693 1.00 91.00 174 ILE A C 1
ATOM 1340 O O . ILE A 1 174 ? -3.507 -3.484 -23.707 1.00 91.00 174 ILE A O 1
ATOM 1344 N N . CYS A 1 175 ? -2.195 -2.655 -22.082 1.00 89.75 175 CYS A N 1
ATOM 1345 C CA . CYS A 1 175 ? -2.267 -1.270 -22.553 1.00 89.75 175 CYS A CA 1
ATOM 1346 C C . CYS A 1 175 ? -1.759 -1.130 -23.995 1.00 89.75 175 CYS A C 1
ATOM 1348 O O . CYS A 1 175 ? -2.406 -0.509 -24.843 1.00 89.75 175 CYS A O 1
ATOM 1350 N N . PHE A 1 176 ? -0.625 -1.756 -24.298 1.00 89.12 176 PHE A N 1
ATOM 1351 C CA . PHE A 1 176 ? 0.013 -1.650 -25.601 1.00 89.12 176 PHE A CA 1
ATOM 1352 C C . PHE A 1 176 ? -0.721 -2.457 -26.680 1.00 89.12 176 PHE A C 1
ATOM 1354 O O . PHE A 1 176 ? -1.042 -1.946 -27.756 1.00 89.12 176 PHE A O 1
ATOM 1361 N N . ARG A 1 177 ? -1.023 -3.734 -26.414 1.00 91.44 177 ARG A N 1
ATOM 1362 C CA . ARG A 1 177 ? -1.573 -4.647 -27.429 1.00 91.44 177 ARG A CA 1
ATOM 1363 C C . ARG A 1 177 ? -3.083 -4.551 -27.557 1.00 91.44 177 ARG A C 1
ATOM 1365 O O . ARG A 1 177 ? -3.570 -4.637 -28.687 1.00 91.44 177 ARG A O 1
ATOM 1372 N N . THR A 1 178 ? -3.808 -4.382 -26.457 1.00 91.62 178 THR A N 1
ATOM 1373 C CA . THR A 1 178 ? -5.279 -4.397 -26.448 1.00 91.62 178 THR A CA 1
ATOM 1374 C C . THR A 1 178 ? -5.840 -2.988 -26.557 1.00 91.62 178 THR A C 1
ATOM 1376 O O . THR A 1 178 ? -6.621 -2.726 -27.469 1.00 91.62 178 THR A O 1
ATOM 1379 N N . LEU A 1 179 ? -5.394 -2.064 -25.699 1.00 90.75 179 LEU A N 1
ATOM 1380 C CA . LEU A 1 179 ? -5.863 -0.670 -25.711 1.00 90.75 179 LEU A CA 1
ATOM 1381 C C . LEU A 1 179 ? -5.184 0.194 -26.788 1.00 90.75 179 LEU A C 1
ATOM 1383 O O . LEU A 1 179 ? -5.614 1.319 -27.027 1.00 90.75 179 LEU A O 1
ATOM 1387 N N . LYS A 1 180 ? -4.163 -0.344 -27.475 1.00 92.25 180 LYS A N 1
ATOM 1388 C CA . LYS A 1 180 ? -3.427 0.317 -28.570 1.00 92.25 180 LYS A CA 1
ATOM 1389 C C . LYS A 1 180 ? -2.766 1.638 -28.159 1.00 92.25 180 LYS A C 1
ATOM 1391 O O . LYS A 1 180 ? -2.570 2.521 -28.994 1.00 92.25 180 LYS A O 1
ATOM 1396 N N . LEU A 1 181 ? -2.386 1.762 -26.889 1.00 89.44 181 LEU A N 1
ATOM 1397 C CA . LEU A 1 181 ? -1.628 2.904 -26.388 1.00 89.44 181 LEU A CA 1
ATOM 1398 C C . LEU A 1 181 ? -0.151 2.721 -26.745 1.00 89.44 181 LEU A C 1
ATOM 1400 O O . LEU A 1 181 ? 0.470 1.752 -26.321 1.00 89.44 181 LEU A O 1
ATOM 1404 N N . GLN A 1 182 ? 0.421 3.640 -27.529 1.00 83.88 182 GLN A N 1
ATOM 1405 C CA . GLN A 1 182 ? 1.817 3.517 -27.973 1.00 83.88 182 GLN A CA 1
ATOM 1406 C C . GLN A 1 182 ? 2.825 3.670 -26.827 1.00 83.88 182 GLN A C 1
ATOM 1408 O O . GLN A 1 182 ? 3.820 2.956 -26.816 1.00 83.88 182 GLN A O 1
ATOM 1413 N N . ASN A 1 183 ? 2.549 4.562 -25.869 1.00 85.50 183 ASN A N 1
ATOM 1414 C CA . ASN A 1 183 ? 3.397 4.814 -24.702 1.00 85.50 183 ASN A CA 1
ATOM 1415 C C . ASN A 1 183 ? 2.538 4.799 -23.424 1.00 85.50 183 ASN A C 1
ATOM 1417 O O . ASN A 1 183 ? 2.114 5.867 -22.978 1.00 85.50 183 ASN A O 1
ATOM 1421 N N . PRO A 1 184 ? 2.232 3.613 -22.866 1.00 86.56 184 PRO A N 1
ATOM 1422 C CA . PRO A 1 184 ? 1.494 3.498 -21.611 1.00 86.56 184 PRO A CA 1
ATOM 1423 C C . PRO A 1 184 ? 2.215 4.218 -20.466 1.00 86.56 184 PRO A C 1
ATOM 1425 O O . PRO A 1 184 ? 3.418 4.038 -20.272 1.00 86.56 184 PRO A O 1
ATOM 1428 N N . THR A 1 185 ? 1.481 5.019 -19.700 1.00 88.38 185 THR A N 1
ATOM 1429 C CA . THR A 1 185 ? 1.979 5.710 -18.504 1.00 88.38 185 THR A CA 1
ATOM 1430 C C . THR A 1 185 ? 1.584 4.965 -17.227 1.00 88.38 185 THR A C 1
ATOM 1432 O O . THR A 1 185 ? 0.678 4.130 -17.235 1.00 88.38 185 THR A O 1
ATOM 1435 N N . TYR A 1 186 ? 2.198 5.310 -16.087 1.00 85.62 186 TYR A N 1
ATOM 1436 C CA . TYR A 1 186 ? 1.746 4.809 -14.780 1.00 85.62 186 TYR A CA 1
ATOM 1437 C C . TYR A 1 186 ? 0.284 5.160 -14.477 1.00 85.62 186 TYR A C 1
ATOM 1439 O O . TYR A 1 186 ? -0.387 4.396 -13.794 1.00 85.62 186 TYR A O 1
ATOM 1447 N N . GLY A 1 187 ? -0.241 6.266 -15.015 1.00 87.81 187 GLY A N 1
ATOM 1448 C CA . GLY A 1 187 ? -1.660 6.601 -14.885 1.00 87.81 187 GLY A CA 1
ATOM 1449 C C . GLY A 1 187 ? -2.569 5.569 -15.557 1.00 87.81 187 GLY A C 1
ATOM 1450 O O . GLY A 1 187 ? -3.565 5.157 -14.966 1.00 87.81 187 GLY A O 1
ATOM 1451 N N . ASP A 1 188 ? -2.191 5.099 -16.748 1.00 88.88 188 ASP A N 1
ATOM 1452 C CA . ASP A 1 188 ? -2.957 4.098 -17.502 1.00 88.88 188 ASP A CA 1
ATOM 1453 C C . ASP A 1 188 ? -2.926 2.731 -16.807 1.00 88.88 188 ASP A C 1
ATOM 1455 O O . ASP A 1 188 ? -3.955 2.068 -16.667 1.00 88.88 188 ASP A O 1
ATOM 1459 N N . LEU A 1 189 ? -1.745 2.337 -16.317 1.00 89.06 189 LEU A N 1
ATOM 1460 C CA . LEU A 1 189 ? -1.546 1.105 -15.551 1.00 89.06 189 LEU A CA 1
ATOM 1461 C C . LEU A 1 189 ? -2.372 1.131 -14.256 1.00 89.06 189 LEU A C 1
ATOM 1463 O O . LEU A 1 189 ? -3.133 0.205 -13.988 1.00 89.06 189 LEU A O 1
ATOM 1467 N N . ASN A 1 190 ? -2.287 2.223 -13.492 1.00 90.25 190 ASN A N 1
ATOM 1468 C CA . ASN A 1 190 ? -3.016 2.380 -12.232 1.00 90.25 190 ASN A CA 1
ATOM 1469 C C . ASN A 1 190 ? -4.534 2.396 -12.439 1.00 90.25 190 ASN A C 1
ATOM 1471 O O . ASN A 1 190 ? -5.270 1.885 -11.596 1.00 90.25 190 ASN A O 1
ATOM 1475 N N . HIS A 1 191 ? -5.013 2.936 -13.562 1.00 90.62 191 HIS A N 1
ATOM 1476 C CA . HIS A 1 191 ? -6.430 2.879 -13.903 1.00 90.62 191 HIS A CA 1
ATOM 1477 C C . HIS A 1 191 ? -6.898 1.433 -14.110 1.00 90.62 191 HIS A C 1
ATOM 1479 O O . HIS A 1 191 ? -7.924 1.048 -13.557 1.00 90.62 191 HIS A O 1
ATOM 1485 N N . LEU A 1 192 ? -6.135 0.604 -14.832 1.00 89.50 192 LEU A N 1
ATOM 1486 C CA . LEU A 1 192 ? -6.457 -0.820 -14.986 1.00 89.50 192 LEU A CA 1
ATOM 1487 C C . LEU A 1 192 ? -6.450 -1.564 -13.650 1.00 89.50 192 LEU A C 1
ATOM 1489 O O . LEU A 1 192 ? -7.371 -2.331 -13.378 1.00 89.50 192 LEU A O 1
ATOM 1493 N N . VAL A 1 193 ? -5.455 -1.299 -12.803 1.00 90.38 193 VAL A N 1
ATOM 1494 C CA . VAL A 1 193 ? -5.382 -1.898 -11.464 1.00 90.38 193 VAL A CA 1
ATOM 1495 C C . VAL A 1 193 ? -6.604 -1.525 -10.630 1.00 90.38 193 VAL A C 1
ATOM 1497 O O . VAL A 1 193 ? -7.182 -2.392 -9.994 1.00 90.38 193 VAL A O 1
ATOM 1500 N N . SER A 1 194 ? -7.056 -0.270 -10.687 1.00 90.12 194 SER A N 1
ATOM 1501 C CA . SER A 1 194 ? -8.230 0.186 -9.929 1.00 90.12 194 SER A CA 1
ATOM 1502 C C . SER A 1 194 ? -9.564 -0.426 -10.376 1.00 90.12 194 SER A C 1
ATOM 1504 O O . SER A 1 194 ? -10.556 -0.310 -9.660 1.00 90.12 194 SER A O 1
ATOM 1506 N N . LEU A 1 195 ? -9.604 -1.037 -11.564 1.00 86.50 195 LEU A N 1
ATOM 1507 C CA . LEU A 1 195 ? -10.784 -1.723 -12.099 1.00 86.50 195 LEU A CA 1
ATOM 1508 C C . LEU A 1 195 ? -10.828 -3.212 -11.733 1.00 86.50 195 LEU A C 1
ATOM 1510 O O . LEU A 1 195 ? -11.826 -3.865 -12.042 1.00 86.50 195 LEU A O 1
ATOM 1514 N N . THR A 1 196 ? -9.743 -3.741 -11.162 1.00 64.12 196 THR A N 1
ATOM 1515 C CA . THR A 1 196 ? -9.588 -5.157 -10.808 1.00 64.12 196 THR A CA 1
ATOM 1516 C C . THR A 1 196 ? -10.002 -5.375 -9.361 1.00 64.12 196 THR A C 1
ATOM 1518 O O . THR A 1 196 ? -10.736 -6.357 -9.120 1.00 64.12 196 THR A O 1
#

Foldseek 3Di:
DVVVCVVPVPLVLQWDQDPPRQTAGLAAAEFQDCPVLVVCCPDPCNVRYDPLSYFYHHDHQAQALCCQAPNSLVVRLVSNVVSVVVSVVVDPDAQADEEEAEQRGRNRQNSVLNNLQVCCVVPVVHAAEYEYEQDDVVVDVDPCRVVSNVVRVVSCVVRHPYYRYHYPVVLVCCCCVPVVDPDDDPVSSVVVVVVD

Sequence (196 aa):
KELMDLQLERINVYYNEGNQGKYVPRAVLVDLEPGTMDSVRAGPHGQLFKPDSFVFGQSGAGNNWAKGHYTEGAELVDSVLDVVRKEAEKCDCLQGFQLTHSLGGGTGSGMGTLLVSKIREEFPDRIMVTFSVVPSPKVSDTVVEPYNATLSIHQLVENTDETYCIDNEALYDICFRTLKLQNPTYGDLNHLVSLT

Organism: Cancer borealis (NCBI:txid39395)

pLDDT: mean 90.86, std 6.09, range [55.97, 97.44]

InterPro domains:
  IPR000217 Tubulin [PR01161] (15-34)
  IPR000217 Tubulin [PR01161] (57-68)
  IPR000217 Tubulin [PR01161] (70-94)
  IPR000217 Tubulin [PR01161] (96-114)
  IPR000217 Tubulin [PR01161] (115-136)
  IPR000217 Tubulin [PR01161] (140-153)
  IPR000217 Tubulin [PR01161] (154-174)
  IPR000217 Tubulin [PTHR11588] (7-195)
  IPR002453 Beta tubulin [PR01163] (5-22)
  IPR002453 Beta tubulin [PR01163] (52-63)
  IPR002453 Beta tubulin [PR01163] (72-90)
  IPR002453 Beta tubulin [PR01163] (116-128)
  IPR002453 Beta tubulin [PR01163] (176-188)
  IPR003008 Tubulin/FtsZ, GTPase domain [PF00091] (9-175)
  IPR003008 Tubulin/FtsZ, GTPase domain [SM00864] (11-194)
  IPR017975 Tubulin, conserved site [PS00227] (104-110)
  IPR036525 Tubulin/FtsZ, GTPase domain superfamily [G3DSA:3.40.50.1440] (1-196)
  IPR036525 Tubulin/FtsZ, GTPase domain superfamily [SSF52490] (4-194)

Radius of gyration: 17.65 Å; chains: 1; bounding box: 52×35×46 Å

Secondary structure (DSSP, 8-state):
-HHHHHHHTTGGGTEEE-GGG-EEE---EEESSSHHHHHHHHSTTGGGS-GGGEEE-SS--TT-HHIIIIIHHHHHHHHHHHHHHHHHTT-SS--EEEEEEESSSSIIIIIHHHHHHHHHHH-TTSEEEEEEEE--TTT---TTHHHHHHHHHHHHHHH-SEEEEEEHHHHHHIIIIIS--SS--HHHHHHHHHT-